Protein AF-A0ABD2YIT5-F1 (afdb_monomer)

InterPro domains:
  IPR025724 GAG-pre-integrase domain [PF13976] (117-154)
  IPR054722 Retrovirus-related Pol polyprotein from transposon TNT 1-94-like, beta-barrel domain [PF22936] (1-70)

Solvent-accessible surface area (backbone atoms only — not comparable to full-atom values): 12094 Å² total; per-residue (Å²): 63,30,29,59,67,87,63,45,43,83,72,40,78,46,87,70,92,67,64,49,72,49,97,85,68,47,76,38,61,48,54,29,32,15,31,32,72,44,75,35,92,79,42,92,63,69,47,80,39,72,78,33,41,28,24,70,81,41,90,64,70,48,82,55,65,69,57,45,42,72,73,56,30,44,79,47,80,58,99,56,33,36,37,28,27,75,52,91,62,77,90,55,83,51,47,38,55,27,39,52,54,94,94,45,75,41,66,70,79,63,63,54,70,61,57,59,56,63,76,71,64,46,72,65,58,53,33,62,77,56,73,77,50,51,71,70,55,48,51,50,37,51,76,65,60,71,51,90,89,65,70,94,65,85,75,84,73,78,82,75,62,73,73,57,59,60,50,60,54,60,56,51,58,61,61,51,66,74,63,67,85,72,76,93,79,90,88,86,85,90,82,89,132

Radius of gyration: 28.48 Å; Cα contacts (8 Å, |Δi|>4): 232; chains: 1; bounding box: 89×32×55 Å

Structure (mmCIF, N/CA/C/O backbone):
data_AF-A0ABD2YIT5-F1
#
_entry.id   AF-A0ABD2YIT5-F1
#
loop_
_atom_site.group_PDB
_atom_site.id
_atom_site.type_symbol
_atom_site.label_atom_id
_atom_site.label_alt_id
_atom_site.label_comp_id
_atom_site.label_asym_id
_atom_site.label_entity_id
_atom_site.label_seq_id
_atom_site.pdbx_PDB_ins_code
_atom_site.Cartn_x
_atom_site.Cartn_y
_atom_site.Cartn_z
_atom_site.occupancy
_atom_site.B_iso_or_equiv
_atom_site.auth_seq_id
_atom_site.auth_comp_id
_atom_site.auth_asym_id
_atom_site.auth_atom_id
_atom_site.pdbx_PDB_model_num
ATOM 1 N N . MET A 1 1 ? -2.156 -0.758 -5.630 1.00 94.31 1 MET A N 1
ATOM 2 C CA . MET A 1 1 ? -1.009 -1.109 -6.504 1.00 94.31 1 MET A CA 1
ATOM 3 C C . MET A 1 1 ? 0.237 -1.337 -5.659 1.00 94.31 1 MET A C 1
ATOM 5 O O . MET A 1 1 ? 0.361 -0.733 -4.595 1.00 94.31 1 MET A O 1
ATOM 9 N N . THR A 1 2 ? 1.123 -2.232 -6.097 1.00 94.81 2 THR A N 1
ATOM 10 C CA . THR A 1 2 ? 2.324 -2.655 -5.354 1.00 94.81 2 THR A CA 1
ATOM 11 C C . THR A 1 2 ? 3.477 -2.935 -6.314 1.00 94.81 2 THR A C 1
ATOM 13 O O . THR A 1 2 ? 3.248 -3.438 -7.414 1.00 94.81 2 THR A O 1
ATOM 16 N N . GLY A 1 3 ? 4.709 -2.639 -5.895 1.00 95.50 3 GLY A N 1
ATOM 17 C CA . GLY A 1 3 ? 5.917 -3.092 -6.600 1.00 95.50 3 GLY A CA 1
ATOM 18 C C . GLY A 1 3 ? 6.395 -4.478 -6.173 1.00 95.50 3 GLY A C 1
ATOM 19 O O . GLY A 1 3 ? 7.237 -5.078 -6.827 1.00 95.50 3 GLY A O 1
ATOM 20 N N . ASP A 1 4 ? 5.839 -5.009 -5.086 1.00 94.25 4 ASP A N 1
ATOM 21 C CA . ASP A 1 4 ? 6.185 -6.329 -4.572 1.00 94.25 4 ASP A CA 1
ATOM 22 C C . ASP A 1 4 ? 5.200 -7.385 -5.088 1.00 94.25 4 ASP A C 1
ATOM 24 O O . ASP A 1 4 ? 4.050 -7.440 -4.637 1.00 94.25 4 ASP A O 1
ATOM 28 N N . LYS A 1 5 ? 5.666 -8.222 -6.025 1.00 93.75 5 LYS A N 1
ATOM 29 C CA . LYS A 1 5 ? 4.900 -9.331 -6.616 1.00 93.75 5 LYS A CA 1
ATOM 30 C C . LYS A 1 5 ? 4.467 -10.370 -5.579 1.00 93.75 5 LYS A C 1
ATOM 32 O O . LYS A 1 5 ? 3.423 -10.985 -5.752 1.00 93.75 5 LYS A O 1
ATOM 37 N N . ARG A 1 6 ? 5.237 -10.562 -4.500 1.00 93.94 6 ARG A N 1
ATOM 38 C CA . ARG A 1 6 ? 4.995 -11.617 -3.494 1.00 93.94 6 ARG A CA 1
ATOM 39 C C . ARG A 1 6 ? 3.762 -11.346 -2.636 1.00 93.94 6 ARG A C 1
ATOM 41 O O . ARG A 1 6 ? 3.235 -12.261 -2.019 1.00 93.94 6 ARG A O 1
ATOM 48 N N . LYS A 1 7 ? 3.299 -10.094 -2.602 1.00 89.88 7 LYS A N 1
ATOM 49 C CA . LYS A 1 7 ? 2.077 -9.682 -1.895 1.00 89.88 7 LYS A CA 1
ATOM 50 C C . LYS A 1 7 ? 0.797 -9.994 -2.669 1.00 89.88 7 LYS A C 1
ATOM 52 O O . LYS A 1 7 ? -0.280 -9.643 -2.193 1.00 89.88 7 LYS A O 1
ATOM 57 N N . LEU A 1 8 ? 0.918 -10.568 -3.867 1.00 95.31 8 LEU A N 1
ATOM 58 C CA . LEU A 1 8 ? -0.199 -10.821 -4.762 1.00 95.31 8 LEU A CA 1
ATOM 59 C C . LEU A 1 8 ? -0.418 -12.317 -4.974 1.00 95.31 8 LEU A C 1
ATOM 61 O O . LEU A 1 8 ? 0.527 -13.080 -5.164 1.00 95.31 8 LEU A O 1
ATOM 65 N N . THR A 1 9 ? -1.685 -12.707 -5.001 1.00 96.31 9 THR A N 1
ATOM 66 C CA . THR A 1 9 ? -2.171 -14.038 -5.375 1.00 96.31 9 THR A CA 1
ATOM 67 C C . THR A 1 9 ? -3.020 -13.935 -6.643 1.00 96.31 9 THR A C 1
ATOM 69 O O . THR A 1 9 ? -3.361 -12.831 -7.073 1.00 96.31 9 THR A O 1
ATOM 72 N N . ASN A 1 10 ? -3.338 -15.068 -7.279 1.00 96.06 10 ASN A N 1
ATOM 73 C CA . ASN A 1 10 ? -4.131 -15.116 -8.520 1.00 96.06 10 ASN A CA 1
ATOM 74 C C . ASN A 1 10 ? -3.604 -14.155 -9.601 1.00 96.06 10 ASN A C 1
ATOM 76 O O . ASN A 1 10 ? -4.339 -13.351 -10.170 1.00 96.06 10 ASN A O 1
ATOM 80 N N . LEU A 1 11 ? -2.290 -14.199 -9.824 1.00 96.31 11 LEU A N 1
ATOM 81 C CA . LEU A 1 11 ? -1.595 -13.303 -10.738 1.00 96.31 11 LEU A CA 1
ATOM 82 C C . LEU A 1 11 ? -1.851 -13.689 -12.196 1.00 96.31 11 LEU A C 1
ATOM 84 O O . LEU A 1 11 ? -1.566 -14.806 -12.617 1.00 96.31 11 LEU A O 1
ATOM 88 N N . THR A 1 12 ? -2.284 -12.711 -12.978 1.00 97.38 12 THR A N 1
ATOM 89 C CA . THR A 1 12 ? -2.432 -12.791 -14.434 1.00 97.38 12 THR A CA 1
ATOM 90 C C . THR A 1 12 ? -1.618 -11.682 -15.085 1.00 97.38 12 THR A C 1
ATOM 92 O O . THR A 1 12 ? -1.543 -10.571 -14.550 1.00 97.38 12 THR A O 1
ATOM 95 N N . GLU A 1 13 ? -1.008 -11.958 -16.235 1.00 97.25 13 GLU A N 1
ATOM 96 C CA . GLU A 1 13 ? -0.285 -10.943 -17.004 1.00 97.25 13 GLU A CA 1
ATOM 97 C C . GLU A 1 13 ? -1.220 -9.801 -17.425 1.00 97.25 13 GLU A C 1
ATOM 99 O O . GLU A 1 13 ? -2.362 -10.020 -17.841 1.00 97.25 13 GLU A O 1
ATOM 104 N N . TYR A 1 14 ? -0.741 -8.564 -17.302 1.00 97.00 14 TYR A N 1
ATOM 105 C CA . TYR A 1 14 ? -1.511 -7.397 -17.700 1.00 97.00 14 TYR A CA 1
ATOM 106 C C . TYR A 1 14 ? -1.352 -7.128 -19.197 1.00 97.00 14 TYR A C 1
ATOM 108 O O . TYR A 1 14 ? -0.282 -6.742 -19.649 1.00 97.00 14 TYR A O 1
ATOM 116 N N . LYS A 1 15 ? -2.443 -7.273 -19.955 1.00 94.62 15 LYS A N 1
ATOM 117 C CA . LYS A 1 15 ? -2.472 -7.039 -21.413 1.00 94.62 15 LYS A CA 1
ATOM 118 C C . LYS A 1 15 ? -3.007 -5.661 -21.818 1.00 94.62 15 LYS A C 1
ATOM 120 O O . LYS A 1 15 ? -3.253 -5.415 -22.994 1.00 94.62 15 LYS A O 1
ATOM 125 N N . GLY A 1 16 ? -3.275 -4.783 -20.853 1.00 93.69 16 GLY A N 1
ATOM 126 C CA . GLY A 1 16 ? -3.817 -3.456 -21.142 1.00 93.69 16 GLY A CA 1
ATOM 127 C C . GLY A 1 16 ? -2.730 -2.427 -21.455 1.00 93.69 16 GLY A C 1
ATOM 128 O O . GLY A 1 16 ? -1.558 -2.620 -21.156 1.00 93.69 16 GLY A O 1
ATOM 129 N N . ALA A 1 17 ? -3.141 -1.288 -22.015 1.00 93.62 17 ALA A N 1
ATOM 130 C CA . ALA A 1 17 ? -2.231 -0.209 -22.413 1.00 93.62 17 ALA A CA 1
ATOM 131 C C . ALA A 1 17 ? -1.942 0.821 -21.298 1.00 93.62 17 ALA A C 1
ATOM 133 O O . ALA A 1 17 ? -1.293 1.837 -21.547 1.00 93.62 17 ALA A O 1
ATOM 134 N N . ARG A 1 18 ? -2.459 0.621 -20.075 1.00 95.62 18 ARG A N 1
ATOM 135 C CA . ARG A 1 18 ? -2.269 1.591 -18.984 1.00 95.62 18 ARG A CA 1
ATOM 136 C C . ARG A 1 18 ? -0.843 1.530 -18.443 1.00 95.62 18 ARG A C 1
ATOM 138 O O . ARG A 1 18 ? -0.270 0.458 -18.271 1.00 95.62 18 ARG A O 1
ATOM 145 N N . VAL A 1 19 ? -0.325 2.699 -18.084 1.00 95.12 19 VAL A N 1
ATOM 146 C CA . VAL A 1 19 ? 0.965 2.878 -17.411 1.00 95.12 19 VAL A CA 1
ATOM 147 C C . VAL A 1 19 ? 0.780 3.776 -16.196 1.00 95.12 19 VAL A C 1
ATOM 149 O O . VAL A 1 19 ? -0.124 4.613 -16.174 1.00 95.12 19 VAL A O 1
ATOM 152 N N . VAL A 1 20 ? 1.624 3.608 -15.184 1.00 96.12 20 VAL A N 1
ATOM 153 C CA . VAL A 1 20 ? 1.656 4.512 -14.031 1.00 96.12 20 VAL A CA 1
ATOM 154 C C . VAL A 1 20 ? 2.645 5.629 -14.332 1.00 96.12 20 VAL A C 1
ATOM 156 O O . VAL A 1 20 ? 3.791 5.352 -14.668 1.00 96.12 20 VAL A O 1
ATOM 159 N N . VAL A 1 21 ? 2.207 6.880 -14.218 1.00 95.75 21 VAL A N 1
ATOM 160 C CA . VAL A 1 21 ? 3.079 8.054 -14.345 1.00 95.75 21 VAL A CA 1
ATOM 161 C C . VAL A 1 21 ? 3.361 8.588 -12.946 1.00 95.75 21 VAL A C 1
ATOM 163 O O . VAL A 1 21 ? 2.431 8.791 -12.165 1.00 95.75 21 VAL A O 1
ATOM 166 N N . THR A 1 22 ? 4.633 8.748 -12.603 1.00 92.12 22 THR A N 1
ATOM 167 C CA . THR A 1 22 ? 5.083 9.247 -11.295 1.00 92.12 22 THR A CA 1
ATOM 168 C C . THR A 1 22 ? 5.277 10.765 -11.304 1.00 92.12 22 THR A C 1
ATOM 170 O O . THR A 1 22 ? 5.157 11.416 -12.338 1.00 92.12 22 THR A O 1
ATOM 173 N N . THR A 1 23 ? 5.569 11.349 -10.139 1.00 88.62 23 THR A N 1
ATOM 174 C CA . THR A 1 23 ? 5.736 12.805 -9.963 1.00 88.62 23 THR A CA 1
ATOM 175 C C . THR A 1 23 ? 6.945 13.383 -10.697 1.00 88.62 23 THR A C 1
ATOM 177 O O . THR A 1 23 ? 6.956 14.563 -11.018 1.00 88.62 23 THR A O 1
ATOM 180 N N . ASP A 1 24 ? 7.957 12.562 -10.971 1.00 93.06 24 ASP A N 1
ATOM 181 C CA . ASP A 1 24 ? 9.115 12.885 -11.814 1.00 93.06 24 ASP A CA 1
ATOM 182 C C . ASP A 1 24 ? 8.860 12.585 -13.306 1.00 93.06 24 ASP A C 1
ATOM 184 O O . ASP A 1 24 ? 9.795 12.513 -14.098 1.00 93.06 24 ASP A O 1
ATOM 188 N N . ASN A 1 25 ? 7.595 12.379 -13.694 1.00 93.44 25 ASN A N 1
ATOM 189 C CA . ASN A 1 25 ? 7.150 12.008 -15.039 1.00 93.44 25 ASN A CA 1
ATOM 190 C C . ASN A 1 25 ? 7.693 10.669 -15.567 1.00 93.44 25 ASN A C 1
ATOM 192 O O . ASN A 1 25 ? 7.494 10.350 -16.744 1.00 93.44 25 ASN A O 1
ATOM 196 N N . SER A 1 26 ? 8.324 9.842 -14.725 1.00 94.25 26 SER A N 1
ATOM 197 C CA . SER A 1 26 ? 8.706 8.492 -15.137 1.00 94.25 26 SER A CA 1
ATOM 198 C C . SER A 1 26 ? 7.458 7.648 -15.430 1.00 94.25 26 SER A C 1
ATOM 200 O O . SER A 1 26 ? 6.411 7.791 -14.791 1.00 94.25 26 SER A O 1
ATOM 202 N N . ARG A 1 27 ? 7.552 6.764 -16.429 1.00 96.00 27 ARG A N 1
ATOM 203 C CA . ARG A 1 27 ? 6.454 5.876 -16.835 1.00 96.00 27 ARG A CA 1
ATOM 204 C C . ARG A 1 27 ? 6.789 4.458 -16.402 1.00 96.00 27 ARG A C 1
ATOM 206 O O . ARG A 1 27 ? 7.681 3.826 -16.960 1.00 96.00 27 ARG A O 1
ATOM 213 N N . LEU A 1 28 ? 6.067 3.957 -15.410 1.00 96.56 28 LEU A N 1
ATOM 214 C CA . LEU A 1 28 ? 6.242 2.616 -14.877 1.00 96.56 28 LEU A CA 1
ATOM 215 C C . LEU A 1 28 ? 5.234 1.652 -15.525 1.00 96.56 28 LEU A C 1
ATOM 217 O O . LEU A 1 28 ? 4.021 1.897 -15.457 1.00 96.56 28 LEU A O 1
ATOM 221 N N . PRO A 1 29 ? 5.699 0.548 -16.138 1.00 96.94 29 PRO A N 1
ATOM 222 C CA . PRO A 1 29 ? 4.811 -0.422 -16.757 1.00 96.94 29 PRO A CA 1
ATOM 223 C C . PRO A 1 29 ? 4.055 -1.225 -15.696 1.00 96.94 29 PRO A C 1
ATOM 225 O O . PRO A 1 29 ? 4.618 -1.664 -14.687 1.00 96.94 29 PRO A O 1
ATOM 228 N N . ILE A 1 30 ? 2.773 -1.465 -15.957 1.00 97.94 30 ILE A N 1
ATOM 229 C CA . ILE A 1 30 ? 1.993 -2.461 -15.228 1.00 97.94 30 ILE A CA 1
ATOM 230 C C . ILE A 1 30 ? 2.286 -3.807 -15.884 1.00 97.94 30 ILE A C 1
ATOM 232 O O . ILE A 1 30 ? 2.096 -3.959 -17.084 1.00 97.94 30 ILE A O 1
ATOM 236 N N . THR A 1 31 ? 2.754 -4.782 -15.110 1.00 97.44 31 THR A N 1
ATOM 237 C CA . THR A 1 31 ? 3.141 -6.093 -15.669 1.00 97.44 31 THR A CA 1
ATOM 238 C C . THR A 1 31 ? 2.113 -7.176 -15.375 1.00 97.44 31 THR A C 1
ATOM 240 O O . THR A 1 31 ? 1.931 -8.086 -16.173 1.00 97.44 31 THR A O 1
ATOM 243 N N . HIS A 1 32 ? 1.449 -7.112 -14.220 1.00 97.88 32 HIS A N 1
ATOM 244 C CA . HIS A 1 32 ? 0.476 -8.118 -13.795 1.00 97.88 32 HIS A CA 1
ATOM 245 C C . HIS A 1 32 ? -0.686 -7.466 -13.041 1.00 97.88 32 HIS A C 1
ATOM 247 O O . HIS A 1 32 ? -0.554 -6.373 -12.483 1.00 97.88 32 HIS A O 1
ATOM 253 N N . ILE A 1 33 ? -1.805 -8.180 -12.991 1.00 97.19 33 ILE A N 1
ATOM 254 C CA . ILE A 1 33 ? -2.933 -7.935 -12.093 1.00 97.19 33 ILE A CA 1
ATOM 255 C C . ILE A 1 33 ? -3.059 -9.148 -11.174 1.00 97.19 33 ILE A C 1
ATOM 257 O O . ILE A 1 33 ? -2.918 -10.276 -11.637 1.00 97.19 33 ILE A O 1
ATOM 261 N N . GLY A 1 34 ? -3.327 -8.926 -9.891 1.00 96.25 34 GLY A N 1
ATOM 262 C CA . GLY A 1 34 ? -3.668 -9.997 -8.957 1.00 96.25 34 GLY A CA 1
ATOM 263 C C . GLY A 1 34 ? -4.515 -9.497 -7.795 1.00 96.25 34 GLY A C 1
ATOM 264 O O . GLY A 1 34 ? -4.935 -8.339 -7.766 1.00 96.25 34 GLY A O 1
ATOM 265 N N . ASN A 1 35 ? -4.736 -10.364 -6.818 1.00 95.19 35 ASN A N 1
ATOM 266 C CA . ASN A 1 35 ? -5.438 -10.040 -5.583 1.00 95.19 35 ASN A CA 1
ATOM 267 C C . ASN A 1 35 ? -4.428 -9.835 -4.454 1.00 95.19 35 ASN A C 1
ATOM 269 O O . ASN A 1 35 ? -3.383 -10.478 -4.436 1.00 95.19 35 ASN A O 1
ATOM 273 N N . ALA A 1 36 ? -4.726 -8.945 -3.515 1.00 91.88 36 ALA A N 1
ATOM 274 C CA . ALA A 1 36 ? -3.914 -8.716 -2.329 1.00 91.88 36 ALA A CA 1
ATOM 275 C C . ALA A 1 36 ? -4.773 -8.865 -1.079 1.00 91.88 36 ALA A C 1
ATOM 277 O O . ALA A 1 36 ? -5.900 -8.376 -1.037 1.00 91.88 36 ALA A O 1
ATOM 278 N N . THR A 1 37 ? -4.199 -9.450 -0.037 1.00 88.62 37 THR A N 1
ATOM 279 C CA . THR A 1 37 ? -4.823 -9.508 1.282 1.00 88.62 37 THR A CA 1
ATOM 280 C C . THR A 1 37 ? -4.021 -8.635 2.229 1.00 88.62 37 THR A C 1
ATOM 282 O O . THR A 1 37 ? -2.822 -8.844 2.424 1.00 88.62 37 THR A O 1
ATOM 285 N N . ILE A 1 38 ? -4.668 -7.625 2.802 1.00 85.06 38 ILE A N 1
ATOM 286 C CA . ILE A 1 38 ? -4.076 -6.783 3.837 1.00 85.06 38 ILE A CA 1
ATOM 287 C C . ILE A 1 38 ? -4.535 -7.321 5.184 1.00 85.06 38 ILE A C 1
ATOM 289 O O . ILE A 1 38 ? -5.732 -7.442 5.425 1.00 85.06 38 ILE A O 1
ATOM 293 N N . LEU A 1 39 ? -3.575 -7.611 6.062 1.00 81.88 39 LEU A N 1
ATOM 294 C CA . LEU A 1 39 ? -3.825 -7.889 7.471 1.00 81.88 39 LEU A CA 1
ATOM 295 C C . LEU A 1 39 ? -3.492 -6.619 8.273 1.00 81.88 39 LEU A C 1
ATOM 297 O O . LEU A 1 39 ? -2.309 -6.293 8.434 1.00 81.88 39 LEU A O 1
ATOM 301 N N . PRO A 1 40 ? -4.493 -5.843 8.712 1.00 72.88 40 PRO A N 1
ATOM 302 C CA . PRO A 1 40 ? -4.253 -4.659 9.521 1.00 72.88 40 PRO A CA 1
ATOM 303 C C . PRO A 1 40 ? -3.687 -5.052 10.890 1.00 72.88 40 PRO A C 1
ATOM 305 O O . PRO A 1 40 ? -3.947 -6.133 11.399 1.00 72.88 40 PRO A O 1
ATOM 308 N N . ARG A 1 41 ? -2.909 -4.167 11.521 1.00 67.88 41 ARG A N 1
ATOM 309 C CA . ARG A 1 41 ? -2.372 -4.435 12.872 1.00 67.88 41 ARG A CA 1
ATOM 310 C C . ARG A 1 41 ? -3.413 -4.294 13.978 1.00 67.88 41 ARG A C 1
ATOM 312 O O . ARG A 1 41 ? -3.242 -4.860 15.048 1.00 67.88 41 ARG A O 1
ATOM 319 N N . CYS A 1 42 ? -4.450 -3.499 13.735 1.00 62.38 42 CYS A N 1
ATOM 320 C CA . CYS A 1 42 ? -5.434 -3.120 14.745 1.00 62.38 42 CYS A CA 1
ATOM 321 C C . CYS A 1 42 ? -6.564 -4.149 14.899 1.00 62.38 42 CYS A C 1
ATOM 323 O O . CYS A 1 42 ? -7.395 -3.998 15.789 1.00 62.38 42 CYS A O 1
ATOM 325 N N . ASN A 1 43 ? -6.627 -5.167 14.035 1.00 65.06 43 ASN A N 1
ATOM 326 C CA . ASN A 1 43 ? -7.652 -6.201 14.073 1.00 65.06 43 ASN A CA 1
ATOM 327 C C . ASN A 1 43 ? -7.170 -7.502 13.404 1.00 65.06 43 ASN A C 1
ATOM 329 O O . ASN A 1 43 ? -6.131 -7.542 12.756 1.00 65.06 43 ASN A O 1
ATOM 333 N N . SER A 1 44 ? -7.948 -8.572 13.546 1.00 66.31 44 SER A N 1
ATOM 334 C CA . SER A 1 44 ? -7.732 -9.842 12.842 1.00 66.31 44 SER A CA 1
ATOM 335 C C . SER A 1 44 ? -8.495 -9.940 11.513 1.00 66.31 44 SER A C 1
ATOM 337 O O . SER A 1 44 ? -8.388 -10.950 10.818 1.00 66.31 44 SER A O 1
ATOM 339 N N . HIS A 1 45 ? -9.271 -8.914 11.142 1.00 72.81 45 HIS A N 1
ATOM 340 C CA . HIS A 1 45 ? -10.066 -8.935 9.916 1.00 72.81 45 HIS A CA 1
ATOM 341 C C . HIS A 1 45 ? -9.210 -8.594 8.702 1.00 72.81 45 HIS A C 1
ATOM 343 O O . HIS A 1 45 ? -8.682 -7.491 8.569 1.00 72.81 45 HIS A O 1
ATOM 349 N N . GLN A 1 46 ? -9.120 -9.552 7.787 1.00 77.94 46 GLN A N 1
ATOM 350 C CA . GLN A 1 46 ? -8.440 -9.378 6.514 1.00 77.94 46 GLN A CA 1
ATOM 351 C C . GLN A 1 46 ? -9.253 -8.472 5.588 1.00 77.94 46 GLN A C 1
ATOM 353 O O . GLN A 1 46 ? -10.468 -8.617 5.462 1.00 77.94 46 GLN A O 1
ATOM 358 N N . VAL A 1 47 ? -8.563 -7.547 4.924 1.00 83.25 47 VAL A N 1
ATOM 359 C CA . VAL A 1 47 ? -9.130 -6.721 3.857 1.00 83.25 47 VAL A CA 1
ATOM 360 C C . VAL A 1 47 ? -8.629 -7.263 2.531 1.00 83.25 47 VAL A C 1
ATOM 362 O O . VAL A 1 47 ? -7.437 -7.184 2.223 1.00 83.25 47 VAL A O 1
ATOM 365 N N . GLU A 1 48 ? -9.546 -7.818 1.749 1.00 86.12 48 GLU A N 1
ATOM 366 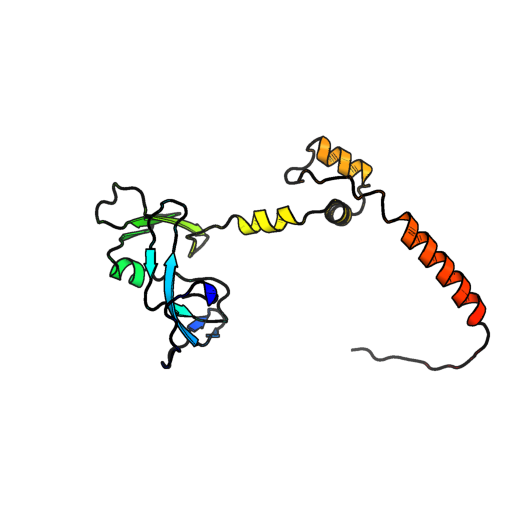C CA . GLU A 1 48 ? -9.250 -8.293 0.406 1.00 86.12 48 GLU A CA 1
ATOM 367 C C . GLU A 1 48 ? -9.338 -7.151 -0.602 1.00 86.12 48 GLU A C 1
ATOM 369 O O . GLU A 1 48 ? -10.280 -6.359 -0.621 1.00 86.12 48 GLU A O 1
ATOM 374 N N . LEU A 1 49 ? -8.333 -7.077 -1.466 1.00 89.56 49 LEU A N 1
ATOM 375 C CA . LEU A 1 49 ? -8.278 -6.164 -2.591 1.00 89.56 49 LEU A CA 1
ATOM 376 C C . LEU A 1 49 ? -8.163 -6.984 -3.862 1.00 89.56 49 LEU A C 1
ATOM 378 O O . LEU A 1 49 ? -7.216 -7.748 -4.042 1.00 89.56 49 LEU A O 1
ATOM 382 N N . GLN A 1 50 ? -9.100 -6.780 -4.772 1.00 92.06 50 GLN A N 1
ATOM 383 C CA . GLN A 1 50 ? -9.066 -7.413 -6.084 1.00 92.06 50 GLN A CA 1
ATOM 384 C C . GLN A 1 50 ? -8.493 -6.456 -7.125 1.00 92.06 50 GLN A C 1
ATOM 386 O O . GLN A 1 50 ? -8.511 -5.236 -6.945 1.00 92.06 50 GLN A O 1
ATOM 391 N N . HIS A 1 51 ? -8.014 -7.003 -8.240 1.00 93.38 51 HIS A N 1
ATOM 392 C CA . HIS A 1 51 ? -7.531 -6.220 -9.381 1.00 93.38 51 HIS A CA 1
ATOM 393 C C . HIS A 1 51 ? -6.396 -5.238 -9.027 1.00 93.38 51 HIS A C 1
ATOM 395 O O . HIS A 1 51 ? -6.354 -4.091 -9.476 1.00 93.38 51 HIS A O 1
ATOM 401 N N . VAL A 1 52 ? -5.462 -5.672 -8.184 1.00 95.56 52 VAL A N 1
ATOM 402 C CA . VAL A 1 52 ? -4.301 -4.888 -7.768 1.00 95.56 52 VAL A CA 1
ATOM 403 C C . VAL A 1 52 ? -3.214 -4.961 -8.837 1.00 95.56 52 VAL A C 1
ATOM 405 O O . VAL A 1 52 ? -2.711 -6.033 -9.167 1.00 95.56 52 VAL A O 1
ATOM 408 N N . TYR A 1 53 ? -2.806 -3.797 -9.344 1.00 97.12 53 TYR A N 1
ATOM 409 C CA . TYR A 1 53 ? -1.697 -3.693 -10.293 1.00 97.12 53 TYR A CA 1
ATOM 410 C C . TYR A 1 53 ? -0.343 -3.975 -9.639 1.00 97.12 53 TYR A C 1
ATOM 412 O O . TYR A 1 53 ? 0.001 -3.365 -8.616 1.00 97.12 53 TYR A O 1
ATOM 420 N N . HIS A 1 54 ? 0.434 -4.841 -10.288 1.00 97.62 54 HIS A N 1
ATOM 421 C CA . HIS A 1 54 ? 1.853 -5.046 -10.038 1.00 97.62 54 HIS A CA 1
ATOM 422 C C . HIS A 1 54 ? 2.693 -4.147 -10.949 1.00 97.62 54 HIS A C 1
ATOM 424 O O . HIS A 1 54 ? 2.657 -4.273 -12.179 1.00 97.62 54 HIS A O 1
ATOM 430 N N . VAL A 1 55 ? 3.475 -3.269 -10.331 1.00 97.62 55 VAL A N 1
ATOM 431 C CA . VAL A 1 55 ? 4.272 -2.243 -11.009 1.00 97.62 55 VAL A CA 1
ATOM 432 C C . VAL A 1 55 ? 5.703 -2.312 -10.464 1.00 97.62 55 VAL A C 1
ATOM 434 O O . VAL A 1 55 ? 5.982 -1.675 -9.450 1.00 97.62 55 VAL A O 1
ATOM 437 N N . PRO A 1 56 ? 6.619 -3.079 -11.091 1.00 95.56 56 PRO A N 1
ATOM 438 C CA . PRO A 1 56 ? 7.933 -3.405 -10.519 1.00 95.56 56 PRO A CA 1
ATOM 439 C C . PRO A 1 56 ? 8.769 -2.195 -10.076 1.00 95.56 56 PRO A C 1
ATOM 441 O O . PRO A 1 56 ? 9.529 -2.284 -9.119 1.00 95.56 56 PRO A O 1
ATOM 444 N N . GLY A 1 57 ? 8.615 -1.048 -10.747 1.00 93.62 57 GLY A N 1
ATOM 445 C CA . GLY A 1 57 ? 9.334 0.185 -10.409 1.00 93.62 57 GLY A CA 1
ATOM 446 C C . GLY A 1 57 ? 8.798 0.941 -9.185 1.00 93.62 57 GLY A C 1
ATOM 447 O O . GLY A 1 57 ? 9.402 1.928 -8.767 1.00 93.62 57 GLY A O 1
ATOM 448 N N . MET A 1 58 ? 7.669 0.528 -8.595 1.00 92.88 58 MET A N 1
ATOM 449 C CA . MET A 1 58 ? 7.088 1.216 -7.440 1.00 92.88 58 MET A CA 1
ATOM 450 C C . MET A 1 58 ? 7.828 0.890 -6.143 1.00 92.88 58 MET A C 1
ATOM 452 O O . MET A 1 58 ? 7.836 -0.243 -5.670 1.00 92.88 58 MET A O 1
ATOM 456 N N . LYS A 1 59 ? 8.359 1.930 -5.493 1.00 88.69 59 LYS A N 1
ATOM 457 C CA . LYS A 1 59 ? 9.063 1.815 -4.202 1.00 88.69 59 LYS A CA 1
ATOM 458 C C . LYS A 1 59 ? 8.127 1.727 -2.991 1.00 88.69 59 LYS A C 1
ATOM 460 O O . LYS A 1 59 ? 8.530 1.262 -1.926 1.00 88.69 59 LYS A O 1
ATOM 465 N N . LYS A 1 60 ? 6.895 2.225 -3.123 1.00 89.25 60 LYS A N 1
ATOM 466 C CA . LYS A 1 60 ? 5.872 2.256 -2.067 1.00 89.25 60 LYS A CA 1
ATOM 467 C C . LYS A 1 60 ? 4.545 1.758 -2.625 1.00 89.25 60 LYS A C 1
ATOM 469 O O . LYS A 1 60 ? 4.263 1.925 -3.808 1.00 89.25 60 LYS A O 1
ATOM 474 N N . ASN A 1 61 ? 3.732 1.158 -1.762 1.00 92.06 61 ASN A N 1
ATOM 475 C CA . ASN A 1 61 ? 2.413 0.664 -2.139 1.00 92.06 61 ASN A CA 1
ATOM 476 C C . ASN A 1 61 ? 1.385 1.786 -2.008 1.00 92.06 61 ASN A C 1
ATOM 478 O O . ASN A 1 61 ? 1.411 2.527 -1.029 1.00 92.06 61 ASN A O 1
ATOM 482 N N . LEU A 1 62 ? 0.461 1.864 -2.964 1.00 92.62 62 LEU A N 1
ATOM 483 C CA . LEU A 1 62 ? -0.673 2.784 -2.908 1.00 92.62 62 LEU A CA 1
ATOM 484 C C . LEU A 1 62 ? -1.965 1.990 -2.759 1.00 92.62 62 LEU A C 1
ATOM 486 O O . LEU A 1 62 ? -2.247 1.082 -3.552 1.00 92.62 62 LEU A O 1
ATOM 490 N N . LEU A 1 63 ? -2.735 2.347 -1.737 1.00 91.62 63 LEU A N 1
ATOM 491 C CA . LEU A 1 63 ? -4.046 1.784 -1.454 1.00 91.62 63 LEU A CA 1
ATOM 492 C C . LEU A 1 63 ? -5.117 2.661 -2.099 1.00 91.62 63 LEU A C 1
ATOM 494 O O . LEU A 1 63 ? -5.159 3.865 -1.860 1.00 91.62 63 LEU A O 1
ATOM 498 N N . SER A 1 64 ? -5.966 2.064 -2.931 1.00 91.44 64 SER A N 1
ATOM 499 C CA . SER A 1 64 ? -7.016 2.810 -3.616 1.00 91.44 64 SER A CA 1
ATOM 500 C C . SER A 1 64 ? -8.239 2.975 -2.715 1.00 91.44 64 SER A C 1
ATOM 502 O O . SER A 1 64 ? -8.871 1.985 -2.344 1.00 91.44 64 SER A O 1
ATOM 504 N N . VAL A 1 65 ? -8.615 4.222 -2.426 1.00 92.25 65 VAL A N 1
ATOM 505 C CA . VAL A 1 65 ? -9.853 4.540 -1.695 1.00 92.25 65 VAL A CA 1
ATOM 506 C C . VAL A 1 65 ? -11.075 4.021 -2.445 1.00 92.25 65 VAL A C 1
ATOM 508 O O . VAL A 1 65 ? -11.955 3.432 -1.829 1.00 92.25 65 VAL A O 1
ATOM 511 N N . SER A 1 66 ? -11.104 4.156 -3.774 1.00 91.06 66 SER A N 1
ATOM 512 C CA . SER A 1 66 ? -12.230 3.677 -4.581 1.00 91.06 66 SER A CA 1
ATOM 513 C C . SER A 1 66 ? -12.395 2.160 -4.539 1.00 91.06 66 SER A C 1
ATOM 515 O O . SER A 1 66 ? -13.511 1.665 -4.636 1.00 91.06 66 SER A O 1
ATOM 517 N N . GLN A 1 67 ? -11.301 1.411 -4.362 1.00 89.50 67 GLN A N 1
ATOM 518 C CA . GLN A 1 67 ? -11.393 -0.035 -4.166 1.00 89.50 67 GLN A CA 1
ATOM 519 C C . GLN A 1 67 ? -11.975 -0.343 -2.788 1.00 89.50 67 GLN A C 1
ATOM 521 O O . GLN A 1 67 ? -12.907 -1.130 -2.695 1.00 89.50 67 GLN A O 1
ATOM 526 N N . LEU A 1 68 ? -11.488 0.316 -1.732 1.00 89.31 68 LEU A N 1
ATOM 527 C CA . LEU A 1 68 ? -12.022 0.126 -0.380 1.00 89.31 68 LEU A CA 1
ATOM 528 C C . LEU A 1 68 ? -13.531 0.395 -0.319 1.00 89.31 68 LEU A C 1
ATOM 530 O O . LEU A 1 68 ? -14.268 -0.425 0.230 1.00 89.31 68 LEU A O 1
ATOM 534 N N . THR A 1 69 ? -13.988 1.503 -0.906 1.00 89.75 69 THR A N 1
ATOM 535 C CA . THR A 1 69 ? -15.407 1.878 -0.895 1.00 89.75 69 THR A CA 1
ATOM 536 C C . THR A 1 69 ? -16.265 0.984 -1.783 1.00 89.75 69 THR A C 1
ATOM 538 O O . THR A 1 69 ? -17.395 0.680 -1.409 1.00 89.75 69 THR A O 1
ATOM 541 N N . ALA A 1 70 ? -15.732 0.485 -2.904 1.00 87.19 70 ALA A N 1
ATOM 542 C CA . ALA A 1 70 ? -16.421 -0.506 -3.734 1.00 87.19 70 ALA A CA 1
ATOM 543 C C . ALA A 1 70 ? -16.679 -1.828 -2.987 1.00 87.19 70 ALA A C 1
ATOM 545 O O . ALA A 1 70 ? -17.692 -2.476 -3.229 1.00 87.19 70 ALA A O 1
ATOM 546 N N . PHE A 1 71 ? -15.813 -2.195 -2.036 1.00 81.94 71 PHE A N 1
ATOM 547 C CA . PHE A 1 71 ? -16.005 -3.347 -1.143 1.00 81.94 71 PHE A CA 1
ATOM 548 C C . PHE A 1 71 ? -16.831 -3.021 0.116 1.00 81.94 71 PHE A C 1
ATOM 550 O O . PHE A 1 71 ? -16.798 -3.768 1.090 1.00 81.94 71 PHE A O 1
ATOM 557 N N . GLY A 1 72 ? -17.567 -1.904 0.120 1.00 85.38 72 GLY A N 1
ATOM 558 C CA . GLY A 1 72 ? -18.480 -1.534 1.205 1.00 85.38 72 GLY A CA 1
ATOM 559 C C . GLY A 1 72 ? -17.815 -0.884 2.419 1.00 85.38 72 GLY A C 1
ATOM 560 O O . GLY A 1 72 ? -18.496 -0.621 3.409 1.00 85.38 72 GLY A O 1
ATOM 561 N N . ASN A 1 73 ? -16.512 -0.585 2.358 1.00 87.56 73 ASN A N 1
ATOM 562 C CA . ASN A 1 73 ? -15.819 0.072 3.461 1.00 87.56 73 ASN A CA 1
ATOM 563 C C . ASN A 1 73 ? -16.021 1.593 3.438 1.00 87.56 73 ASN A C 1
ATOM 565 O O . ASN A 1 73 ? -16.033 2.232 2.388 1.00 87.56 73 ASN A O 1
ATOM 569 N N . PHE A 1 74 ? -16.091 2.195 4.619 1.00 90.56 74 PHE A N 1
ATOM 570 C CA . PHE A 1 74 ? -16.146 3.637 4.820 1.00 90.56 74 PHE A CA 1
ATOM 571 C C . PHE A 1 74 ? -14.764 4.150 5.195 1.00 90.56 74 PHE A C 1
ATOM 573 O O . PHE A 1 74 ? -14.154 3.642 6.132 1.00 90.56 74 PHE A O 1
ATOM 580 N N . VAL A 1 75 ? -14.280 5.163 4.479 1.00 91.81 75 VAL A N 1
ATOM 581 C CA . VAL A 1 75 ? -13.004 5.824 4.769 1.00 91.81 75 VAL A CA 1
ATOM 582 C C . VAL A 1 75 ? -13.299 7.200 5.352 1.00 91.81 75 VAL A C 1
ATOM 584 O O . VAL A 1 75 ? -13.935 8.024 4.700 1.00 91.81 75 VAL A O 1
ATOM 587 N N . LEU A 1 76 ? -12.856 7.432 6.583 1.00 92.62 76 LEU A N 1
ATOM 588 C CA . LEU A 1 76 ? -12.994 8.695 7.295 1.00 92.62 76 LEU A CA 1
ATOM 589 C C . LEU A 1 76 ? -11.629 9.374 7.373 1.00 92.62 76 LEU A C 1
ATOM 591 O O . LEU A 1 76 ? -10.702 8.821 7.965 1.00 92.62 76 LEU A O 1
ATOM 595 N N . PHE A 1 77 ? -11.525 10.565 6.790 1.00 93.81 77 PHE A N 1
ATOM 596 C CA . PHE A 1 77 ? -10.341 11.415 6.875 1.00 93.81 77 PHE A CA 1
ATOM 597 C C . PHE A 1 77 ? -10.544 12.462 7.969 1.00 93.81 77 PHE A C 1
ATOM 599 O O . PHE A 1 77 ? -11.526 13.204 7.944 1.00 93.81 77 PHE A O 1
ATOM 606 N N . GLY A 1 78 ? -9.629 12.488 8.932 1.00 91.31 78 GLY A N 1
ATOM 607 C CA . GLY A 1 78 ? -9.521 13.515 9.959 1.00 91.31 78 GLY A CA 1
ATOM 608 C C . GLY A 1 78 ? -8.339 14.459 9.698 1.00 91.31 78 GLY A C 1
ATOM 609 O O . GLY A 1 78 ? -7.611 14.277 8.716 1.00 91.31 78 GLY A O 1
ATOM 610 N N . PRO A 1 79 ? -8.131 15.456 10.579 1.00 89.94 79 PRO A N 1
ATOM 611 C CA . PRO A 1 79 ? -7.058 16.445 10.441 1.00 89.94 79 PRO A CA 1
ATOM 612 C C . PRO A 1 79 ? -5.639 15.862 10.447 1.00 89.94 79 PRO A C 1
ATOM 614 O O . PRO A 1 79 ? -4.739 16.454 9.866 1.00 89.94 79 PRO A O 1
ATOM 617 N N . ASP A 1 80 ? -5.427 14.736 11.129 1.00 90.81 80 ASP A N 1
ATOM 618 C CA . ASP A 1 80 ? -4.114 14.106 11.315 1.00 90.81 80 ASP A CA 1
ATOM 619 C C . ASP A 1 80 ? -4.154 12.574 11.173 1.00 90.81 80 ASP A C 1
ATOM 621 O O . ASP A 1 80 ? -3.140 11.882 11.320 1.00 90.81 80 ASP A O 1
ATOM 625 N N . GLU A 1 81 ? -5.316 12.015 10.841 1.00 90.94 81 GLU A N 1
ATOM 626 C CA . GLU A 1 81 ? -5.533 10.577 10.780 1.00 90.94 81 GLU A CA 1
ATOM 627 C C . GLU A 1 81 ? -6.510 10.170 9.682 1.00 90.94 81 GLU A C 1
ATOM 629 O O . GLU A 1 81 ? -7.283 10.962 9.148 1.00 90.94 81 GLU A O 1
ATOM 634 N N . VAL A 1 82 ? -6.499 8.882 9.370 1.00 91.94 82 VAL A N 1
ATOM 635 C CA . VAL A 1 82 ? -7.503 8.252 8.520 1.00 91.94 82 VAL A CA 1
ATOM 636 C C . VAL A 1 82 ? -7.890 6.911 9.116 1.00 91.94 82 VAL A C 1
ATOM 638 O O . VAL A 1 82 ? -7.050 6.171 9.637 1.00 91.94 82 VAL A O 1
ATOM 641 N N . ARG A 1 83 ? -9.179 6.597 9.039 1.00 90.38 83 ARG A N 1
ATOM 642 C CA . ARG A 1 83 ? -9.765 5.375 9.582 1.00 90.38 83 ARG A CA 1
ATOM 643 C C . ARG A 1 83 ? -10.640 4.709 8.532 1.00 90.38 83 ARG A C 1
ATOM 645 O O . ARG A 1 83 ? -11.375 5.383 7.817 1.00 90.38 83 ARG A O 1
ATOM 652 N N . VAL A 1 84 ? -10.566 3.387 8.446 1.00 89.19 84 VAL A N 1
ATOM 653 C CA . VAL A 1 84 ? -11.407 2.573 7.561 1.00 89.19 84 VAL A CA 1
ATOM 654 C C . VAL A 1 84 ? -12.343 1.730 8.416 1.00 89.19 84 VAL A C 1
ATOM 656 O O . VAL A 1 84 ? -11.899 1.145 9.401 1.00 89.19 84 VAL A O 1
ATOM 659 N N . TYR A 1 85 ? -13.615 1.639 8.040 1.00 88.06 85 TYR A N 1
ATOM 660 C CA . TYR A 1 85 ? -14.656 0.885 8.741 1.00 88.06 85 TYR A CA 1
ATOM 661 C C . TYR A 1 85 ? -15.386 -0.042 7.769 1.00 88.06 85 TYR A C 1
ATOM 663 O O . TYR A 1 85 ? -15.690 0.366 6.656 1.00 88.06 85 TYR A O 1
ATOM 671 N N . GLN A 1 86 ? -15.722 -1.263 8.187 1.00 81.31 86 GLN A N 1
ATOM 672 C CA . GLN A 1 86 ? -16.436 -2.225 7.332 1.00 81.31 86 GLN A CA 1
ATOM 673 C C . GLN A 1 86 ? -17.944 -1.930 7.209 1.00 81.31 86 GLN A C 1
ATOM 675 O O . GLN A 1 86 ? -18.584 -2.353 6.258 1.00 81.31 86 GLN A O 1
ATOM 680 N N . ASN A 1 87 ? -18.522 -1.198 8.168 1.00 73.00 87 ASN A N 1
ATOM 681 C CA . ASN A 1 87 ? -19.958 -0.922 8.251 1.00 73.00 87 ASN A CA 1
ATOM 682 C C . ASN A 1 87 ? -20.226 0.575 8.462 1.00 73.00 87 ASN A C 1
ATOM 684 O O . ASN A 1 87 ? -19.395 1.285 9.024 1.00 73.00 87 ASN A O 1
ATOM 688 N N . LYS A 1 88 ? -21.441 1.037 8.124 1.00 66.12 88 LYS A N 1
ATOM 689 C CA . LYS A 1 88 ? -21.901 2.425 8.373 1.00 66.12 88 LYS A CA 1
ATOM 690 C C . LYS A 1 88 ? -21.866 2.853 9.844 1.00 66.12 88 LYS A C 1
ATOM 692 O O . LYS A 1 88 ? -21.938 4.045 10.131 1.00 66.12 88 LYS A O 1
ATOM 697 N N . LYS A 1 89 ? -21.799 1.911 10.790 1.00 63.59 89 LYS A N 1
ATOM 698 C CA . LYS A 1 89 ? -21.676 2.225 12.217 1.00 63.59 89 LYS A CA 1
ATOM 699 C C . LYS A 1 89 ? -20.243 2.681 12.514 1.00 63.59 89 LYS A C 1
ATOM 701 O O . LYS A 1 89 ? -19.411 1.888 12.941 1.00 63.59 89 LYS A O 1
ATOM 706 N N . ILE A 1 90 ? -19.992 3.979 12.337 1.00 63.22 90 ILE A N 1
ATOM 707 C CA . ILE A 1 90 ? -18.727 4.660 12.688 1.00 63.22 90 ILE A CA 1
ATOM 708 C C . ILE A 1 90 ? -18.431 4.570 14.205 1.00 63.22 90 ILE A C 1
ATOM 710 O O . ILE A 1 90 ? -17.307 4.792 14.637 1.00 63.22 90 ILE A O 1
ATOM 714 N N . ALA A 1 91 ? -19.413 4.161 15.016 1.00 63.69 91 ALA A N 1
ATOM 715 C CA . ALA A 1 91 ? -19.264 3.895 16.449 1.00 63.69 91 ALA A CA 1
ATOM 716 C C . ALA A 1 91 ? -18.465 2.614 16.796 1.00 63.69 91 ALA A C 1
ATOM 718 O O . ALA A 1 91 ? -18.300 2.310 17.974 1.00 63.69 91 ALA A O 1
ATOM 719 N N . GLY A 1 92 ? -18.018 1.833 15.805 1.00 71.62 92 GLY A N 1
ATOM 720 C CA . GLY A 1 92 ? -17.194 0.636 16.017 1.00 71.62 92 GLY A CA 1
ATOM 721 C C . GLY A 1 92 ? -15.684 0.906 15.996 1.00 71.62 92 GLY A C 1
ATOM 722 O O . GLY A 1 92 ? -15.232 2.010 15.706 1.00 71.62 92 GLY A O 1
ATOM 723 N N . THR A 1 93 ? -14.885 -0.128 16.260 1.00 80.50 93 THR A N 1
ATOM 724 C CA . THR A 1 93 ? -13.422 -0.086 16.098 1.00 80.50 93 THR A CA 1
ATOM 725 C C . THR A 1 93 ? -13.058 -0.043 14.606 1.00 80.50 93 THR A C 1
ATOM 727 O O . THR A 1 93 ? -13.594 -0.848 13.837 1.00 80.50 93 THR A O 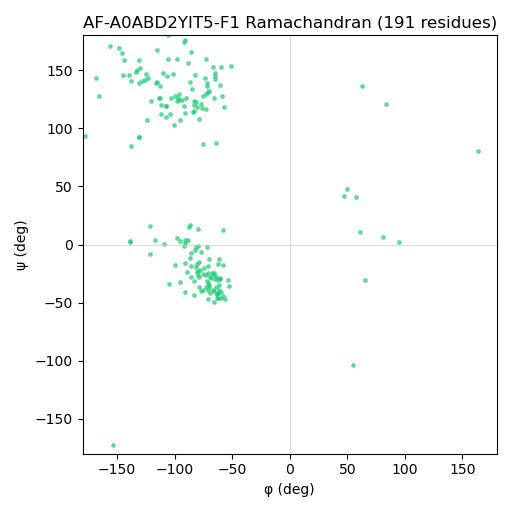1
ATOM 730 N N . PRO A 1 94 ? -12.164 0.862 14.159 1.00 85.75 94 PRO A N 1
ATOM 731 C CA . PRO A 1 94 ? -11.738 0.903 12.766 1.00 85.75 94 PRO A CA 1
ATOM 732 C C . PRO A 1 94 ? -10.983 -0.372 12.385 1.00 85.75 94 PRO A C 1
ATOM 734 O O . PRO A 1 94 ? -10.193 -0.904 13.164 1.00 85.75 94 PRO A O 1
ATOM 737 N N . ILE A 1 95 ? -11.200 -0.843 11.158 1.00 85.75 95 ILE A N 1
ATOM 738 C CA . ILE A 1 95 ? -10.498 -2.009 10.625 1.00 85.75 95 ILE A CA 1
ATOM 739 C C . ILE A 1 95 ? -9.084 -1.674 10.150 1.00 85.75 95 ILE A C 1
ATOM 741 O O . ILE A 1 95 ? -8.203 -2.522 10.176 1.00 85.75 95 ILE A O 1
ATOM 745 N N . MET A 1 96 ? -8.846 -0.431 9.738 1.00 87.31 96 MET A N 1
ATOM 746 C CA . MET A 1 96 ? -7.517 0.087 9.423 1.00 87.31 96 MET A CA 1
ATOM 747 C C . MET A 1 96 ? -7.409 1.511 9.949 1.00 87.31 96 MET A C 1
ATOM 749 O O . MET A 1 96 ? -8.381 2.264 9.899 1.00 87.31 96 MET A O 1
ATOM 753 N N . GLN A 1 97 ? -6.220 1.892 10.405 1.00 88.06 97 GLN A N 1
ATOM 754 C CA . GLN A 1 97 ? -5.913 3.258 10.810 1.00 88.06 97 GLN A CA 1
ATOM 755 C C . GLN A 1 97 ? -4.576 3.680 10.213 1.00 88.06 97 GLN A C 1
ATOM 757 O O . GLN A 1 97 ? -3.677 2.862 10.025 1.00 88.06 97 GLN A O 1
ATOM 762 N N . GLY A 1 98 ? -4.443 4.966 9.925 1.00 89.00 98 GLY A N 1
ATOM 763 C CA . GLY A 1 98 ? -3.189 5.579 9.524 1.00 89.00 98 GLY A CA 1
ATOM 764 C C . GLY A 1 98 ? -3.103 7.017 9.994 1.00 89.00 98 GLY A C 1
ATOM 765 O O . GLY A 1 98 ? -4.090 7.593 10.445 1.00 89.00 98 GLY A O 1
ATOM 766 N N . LYS A 1 99 ? -1.907 7.586 9.871 1.00 90.62 99 LYS A N 1
ATOM 767 C CA . LYS A 1 99 ? -1.634 8.985 10.204 1.00 90.62 99 LYS A CA 1
ATOM 768 C C . LYS A 1 99 ? -1.362 9.787 8.946 1.00 90.62 99 LYS A C 1
ATOM 770 O O . LYS A 1 99 ? -0.796 9.250 7.988 1.00 90.62 99 LYS A O 1
ATOM 775 N N . GLN A 1 100 ? -1.741 11.055 8.965 1.00 90.44 100 GLN A N 1
ATOM 776 C CA . GLN A 1 100 ? -1.291 12.007 7.967 1.00 90.44 100 GLN A CA 1
ATOM 777 C C . GLN A 1 100 ? 0.180 12.338 8.217 1.00 90.44 100 GLN A C 1
ATOM 779 O O . GLN A 1 100 ? 0.585 12.644 9.335 1.00 90.44 100 GLN A O 1
ATOM 784 N N . MET A 1 101 ? 0.980 12.247 7.164 1.00 87.75 101 MET A N 1
ATOM 785 C CA . MET A 1 101 ? 2.372 12.666 7.126 1.00 87.75 101 MET A CA 1
ATOM 786 C C . MET A 1 101 ? 2.476 13.658 5.975 1.00 87.75 101 MET A C 1
ATOM 788 O O . MET A 1 101 ? 2.353 13.270 4.814 1.00 87.75 101 MET A O 1
ATOM 792 N N . GLU A 1 102 ? 2.628 14.939 6.309 1.00 86.75 102 GLU A N 1
ATOM 793 C CA . GLU A 1 102 ? 2.551 16.048 5.352 1.00 86.75 102 GLU A CA 1
ATOM 794 C C . GLU A 1 102 ? 1.225 16.028 4.566 1.00 86.75 102 GLU A C 1
ATOM 796 O O . GLU A 1 102 ? 0.171 16.377 5.097 1.00 86.75 102 GLU A O 1
ATOM 801 N N . THR A 1 103 ? 1.258 15.589 3.307 1.00 85.56 103 THR A N 1
ATOM 802 C CA . THR A 1 103 ? 0.115 15.572 2.381 1.00 85.56 103 THR A CA 1
ATOM 803 C C . THR A 1 103 ? -0.414 14.166 2.090 1.00 85.56 103 THR A C 1
ATOM 805 O O . THR A 1 103 ? -1.366 14.015 1.325 1.00 85.56 103 THR A O 1
ATOM 808 N N . VAL A 1 104 ? 0.174 13.121 2.686 1.00 89.19 104 VAL A N 1
ATOM 809 C CA . VAL A 1 104 ? -0.188 11.722 2.421 1.00 89.19 104 VAL A CA 1
ATOM 810 C C . VAL A 1 104 ? -0.560 10.976 3.695 1.00 89.19 104 VAL A C 1
ATOM 812 O O . VAL A 1 104 ? 0.013 11.191 4.759 1.00 89.19 104 VAL A O 1
ATOM 815 N N . TYR A 1 105 ? -1.496 10.037 3.586 1.00 91.50 105 TYR A N 1
ATOM 816 C CA . TYR A 1 105 ? -1.871 9.175 4.703 1.00 91.50 105 TYR A CA 1
ATOM 817 C C . TYR A 1 105 ? -1.126 7.840 4.653 1.00 91.50 105 TYR A C 1
ATOM 819 O O . TYR A 1 105 ? -1.134 7.137 3.641 1.00 91.50 105 TYR A O 1
ATOM 827 N N . VAL A 1 106 ? -0.517 7.454 5.774 1.00 89.88 106 VAL A N 1
ATOM 828 C CA . VAL A 1 106 ? 0.289 6.235 5.890 1.00 89.88 106 VAL A CA 1
ATOM 829 C C . VAL A 1 106 ? -0.416 5.222 6.795 1.00 89.88 106 VAL A C 1
ATOM 831 O O . VAL A 1 106 ? -0.524 5.420 8.002 1.00 89.88 106 VAL A O 1
ATOM 834 N N . MET A 1 107 ? -0.873 4.110 6.203 1.00 83.31 107 MET A N 1
ATOM 835 C CA . MET A 1 107 ? -1.602 3.012 6.878 1.00 83.31 107 MET A CA 1
ATOM 836 C C . MET A 1 107 ? -0.734 2.184 7.822 1.00 83.31 107 MET A C 1
ATOM 838 O O . MET A 1 107 ? -1.175 1.702 8.857 1.00 83.31 107 MET A O 1
ATOM 842 N N . SER A 1 108 ? 0.528 1.993 7.461 1.00 67.75 108 SER A N 1
ATOM 843 C CA . SER A 1 108 ? 1.489 1.305 8.303 1.00 67.75 108 SER A CA 1
ATOM 844 C C . SER A 1 108 ? 2.732 2.169 8.373 1.00 67.75 108 SER A C 1
ATOM 846 O O . SER A 1 108 ? 3.625 2.052 7.532 1.00 67.75 108 SER A O 1
ATOM 848 N N . ALA A 1 109 ? 2.820 3.028 9.385 1.00 49.34 109 ALA A N 1
ATOM 849 C CA . ALA A 1 109 ? 4.132 3.402 9.880 1.00 49.34 109 ALA A CA 1
ATOM 850 C C . ALA A 1 109 ? 4.728 2.106 10.438 1.00 49.34 109 ALA A C 1
ATOM 852 O O . ALA A 1 109 ? 4.469 1.690 11.564 1.00 49.34 109 ALA A O 1
ATOM 853 N N . GLN A 1 110 ? 5.383 1.328 9.585 1.00 46.78 110 GLN A N 1
ATOM 854 C CA . GLN A 1 110 ? 6.389 0.425 10.086 1.00 46.78 110 GLN A CA 1
ATOM 855 C C . GLN A 1 110 ? 7.375 1.336 10.813 1.00 46.78 110 GLN A C 1
ATOM 857 O O . GLN A 1 110 ? 8.041 2.147 10.177 1.00 46.78 110 GLN A O 1
ATOM 862 N N . GLU A 1 111 ? 7.530 1.140 12.115 1.00 43.59 111 GLU A N 1
ATOM 863 C CA . GLU A 1 111 ? 8.720 1.564 12.857 1.00 43.59 111 GLU A CA 1
ATOM 864 C C . GLU A 1 111 ? 10.005 0.922 12.280 1.00 43.59 111 GLU A C 1
ATOM 866 O O . GLU A 1 111 ? 11.069 1.014 12.867 1.00 43.59 111 GLU A O 1
ATOM 871 N N . ALA A 1 112 ? 9.959 0.297 11.095 1.00 39.75 112 ALA A N 1
ATOM 872 C CA . ALA A 1 112 ? 11.086 -0.325 10.421 1.00 39.75 112 ALA A CA 1
ATOM 873 C C . ALA A 1 112 ? 12.200 0.656 10.047 1.00 39.75 112 ALA A C 1
ATOM 875 O O . ALA A 1 112 ? 13.294 0.186 9.754 1.00 39.75 112 ALA A O 1
ATOM 876 N N . TYR A 1 113 ? 11.970 1.976 10.036 1.00 37.16 113 TYR A N 1
ATOM 877 C CA . TYR A 1 113 ? 13.094 2.907 9.893 1.00 37.16 113 TYR A CA 1
ATOM 878 C C . TYR A 1 113 ? 13.959 2.932 11.161 1.00 37.16 113 TYR A C 1
ATOM 880 O O . TYR A 1 113 ? 15.181 2.914 11.067 1.00 37.16 113 TYR A O 1
ATOM 888 N N . VAL A 1 114 ? 13.332 2.872 12.339 1.00 42.88 114 VAL A N 1
ATOM 889 C CA . VAL A 1 114 ? 14.031 2.810 13.631 1.00 42.88 114 VAL A CA 1
ATOM 890 C C . VAL A 1 114 ? 14.574 1.396 13.873 1.00 42.88 114 VAL A C 1
ATOM 892 O O . VAL A 1 114 ? 15.720 1.217 14.271 1.00 42.88 114 VAL A O 1
ATOM 895 N N . ASP A 1 115 ? 13.791 0.378 13.520 1.00 43.56 115 ASP A N 1
ATOM 896 C CA . ASP A 1 115 ? 14.078 -1.019 13.848 1.00 43.56 115 ASP A CA 1
ATOM 897 C C . ASP A 1 115 ? 15.121 -1.675 12.915 1.00 43.56 115 ASP A C 1
ATOM 899 O O . ASP A 1 115 ? 15.785 -2.636 13.295 1.00 43.56 115 ASP A O 1
ATOM 903 N N . LYS A 1 116 ? 15.316 -1.163 11.687 1.00 43.66 116 LYS A N 1
ATOM 904 C CA . LYS A 1 116 ? 16.421 -1.608 10.810 1.00 43.66 116 LYS A CA 1
ATOM 905 C C . LYS A 1 116 ? 17.742 -0.910 11.115 1.00 43.66 116 LYS A C 1
ATOM 907 O O . LYS A 1 116 ? 18.784 -1.529 10.926 1.00 43.66 116 LYS A O 1
ATOM 912 N N . ALA A 1 117 ? 17.702 0.340 11.578 1.00 48.75 117 ALA A N 1
ATOM 913 C CA . ALA A 1 117 ? 18.900 1.048 12.011 1.00 48.75 117 ALA A CA 1
ATOM 914 C C . ALA A 1 117 ? 19.451 0.444 13.312 1.00 48.75 117 ALA A C 1
ATOM 916 O O . ALA A 1 117 ? 20.647 0.201 13.390 1.00 48.75 117 ALA A O 1
ATOM 917 N N . GLY A 1 118 ? 18.581 0.108 14.274 1.00 52.16 118 GLY A N 1
ATOM 918 C CA . GLY A 1 118 ? 18.987 -0.428 15.580 1.00 52.16 118 GLY A CA 1
ATOM 919 C C . GLY A 1 118 ? 19.537 -1.863 15.577 1.00 52.16 118 GLY A C 1
ATOM 920 O O . GLY A 1 118 ? 20.303 -2.217 16.466 1.00 52.16 118 GLY A O 1
ATOM 921 N N . LYS A 1 119 ? 19.183 -2.704 14.594 1.00 54.53 119 LYS A N 1
ATOM 922 C CA . LYS A 1 119 ? 19.560 -4.137 14.588 1.00 54.53 119 LYS A CA 1
ATOM 923 C C . LYS A 1 119 ? 20.995 -4.431 14.147 1.00 54.53 119 LYS A C 1
ATOM 925 O O . LYS A 1 119 ? 21.464 -5.538 14.375 1.00 54.53 119 LYS A O 1
ATOM 930 N N . ASN A 1 120 ? 21.672 -3.467 13.526 1.00 55.03 120 ASN A N 1
ATOM 931 C CA . ASN A 1 120 ? 23.022 -3.637 12.976 1.00 55.03 120 ASN A C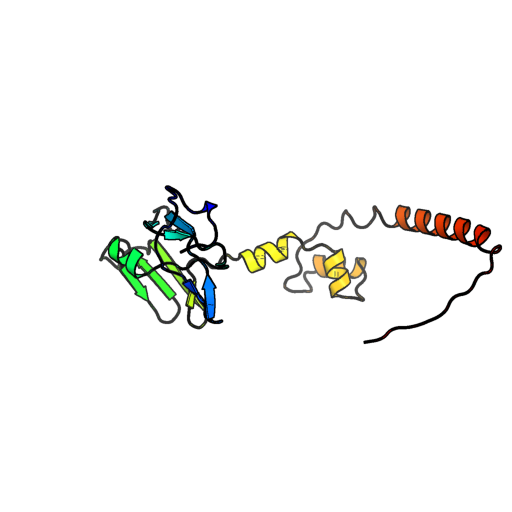A 1
ATOM 932 C C . ASN A 1 120 ? 24.037 -2.653 13.575 1.00 55.03 120 ASN A C 1
ATOM 934 O O . ASN A 1 120 ? 25.109 -2.441 13.009 1.00 55.03 120 ASN A O 1
ATOM 938 N N . GLU A 1 121 ? 23.700 -2.015 14.695 1.00 67.75 121 GLU A N 1
ATOM 939 C CA . GLU A 1 121 ? 24.635 -1.122 15.366 1.00 67.75 121 GLU A CA 1
ATOM 940 C C . GLU A 1 121 ? 25.684 -1.948 16.113 1.00 67.75 121 GLU A C 1
ATOM 942 O O . GLU A 1 121 ? 25.360 -2.712 17.016 1.00 67.75 121 GLU A O 1
ATOM 947 N N . THR A 1 122 ? 26.951 -1.806 15.728 1.00 75.75 122 THR A N 1
ATOM 948 C CA . THR A 1 122 ? 28.092 -2.389 16.441 1.00 75.75 122 THR A CA 1
ATOM 949 C C . THR A 1 122 ? 28.837 -1.304 17.199 1.00 75.75 122 THR A C 1
ATOM 951 O O . THR A 1 122 ? 28.726 -0.110 16.904 1.00 75.75 122 THR A O 1
ATOM 954 N N . ALA A 1 123 ? 29.619 -1.707 18.195 1.00 74.62 123 ALA A N 1
ATOM 955 C CA . ALA A 1 123 ? 30.431 -0.755 18.932 1.00 74.62 123 ALA A CA 1
ATOM 956 C C . ALA A 1 123 ? 31.494 -0.085 18.040 1.00 74.62 123 ALA A C 1
ATOM 958 O O . ALA A 1 123 ? 31.822 1.076 18.270 1.00 74.62 123 ALA A O 1
ATOM 959 N N . ASP A 1 124 ? 31.948 -0.758 16.979 1.00 77.25 124 ASP A N 1
ATOM 960 C CA . ASP A 1 124 ? 32.855 -0.194 15.971 1.00 77.25 124 ASP A CA 1
ATOM 961 C C . ASP A 1 124 ? 32.185 0.936 15.179 1.00 77.25 124 ASP A C 1
ATOM 963 O O . ASP A 1 124 ? 32.783 1.986 14.950 1.00 77.25 124 ASP A O 1
ATOM 967 N N . LEU A 1 125 ? 30.903 0.773 14.825 1.00 77.44 125 LEU A N 1
ATOM 968 C CA . LEU A 1 125 ? 30.123 1.811 14.149 1.00 77.44 125 LEU A CA 1
ATOM 969 C C . LEU A 1 125 ? 29.986 3.062 15.030 1.00 77.44 125 LEU A C 1
ATOM 971 O O . LEU A 1 125 ? 30.114 4.191 14.555 1.00 77.44 125 LEU A O 1
ATOM 975 N N . TRP A 1 126 ? 29.750 2.866 16.327 1.00 81.81 126 TRP A N 1
ATOM 976 C CA . TRP A 1 126 ? 29.682 3.958 17.295 1.00 81.81 126 TRP A CA 1
ATOM 977 C C . TRP A 1 126 ? 31.049 4.599 17.557 1.00 81.81 126 TRP A C 1
ATOM 979 O O . TRP A 1 126 ? 31.127 5.821 17.682 1.00 81.81 126 TRP A O 1
ATOM 989 N N . HIS A 1 127 ? 32.127 3.815 17.571 1.00 77.56 127 HIS A N 1
ATOM 990 C CA . HIS A 1 127 ? 33.495 4.323 17.662 1.00 77.56 127 HIS A CA 1
ATOM 991 C C . HIS A 1 127 ? 33.846 5.207 16.455 1.00 77.56 127 HIS A C 1
ATOM 993 O O . HIS A 1 127 ? 34.304 6.333 16.642 1.00 77.56 127 HIS A O 1
ATOM 999 N N . ALA A 1 128 ? 33.523 4.760 15.236 1.00 79.31 128 ALA A N 1
ATOM 1000 C CA . ALA A 1 128 ? 33.732 5.523 14.006 1.00 79.31 128 ALA A CA 1
ATOM 1001 C C . ALA A 1 128 ? 32.916 6.829 13.967 1.00 79.31 128 ALA A C 1
ATOM 1003 O O . ALA A 1 128 ? 33.452 7.875 13.611 1.00 79.31 128 ALA A O 1
ATOM 1004 N N . ARG A 1 129 ? 31.641 6.802 14.390 1.00 81.62 129 ARG A N 1
ATOM 1005 C CA . ARG A 1 129 ? 30.786 8.006 14.482 1.00 81.62 129 ARG A CA 1
ATOM 1006 C C . ARG A 1 129 ? 31.341 9.051 15.451 1.00 81.62 129 ARG A C 1
ATOM 1008 O O . ARG A 1 129 ? 31.160 10.243 15.231 1.00 81.62 129 ARG A O 1
ATOM 1015 N N . LEU A 1 130 ? 31.967 8.603 16.538 1.00 80.94 130 LEU A N 1
ATOM 1016 C CA . LEU A 1 130 ? 32.471 9.482 17.592 1.00 80.94 130 LEU A CA 1
ATOM 1017 C C . LEU A 1 130 ? 33.926 9.914 17.372 1.00 80.94 130 LEU A C 1
ATOM 1019 O O . LEU A 1 130 ? 34.352 10.862 18.029 1.00 80.94 130 LEU A O 1
ATOM 1023 N N . GLY A 1 131 ? 34.672 9.239 16.483 1.00 74.50 131 GLY A N 1
ATOM 1024 C CA . GLY A 1 131 ? 35.986 9.610 15.924 1.00 74.50 131 GLY A CA 1
ATOM 1025 C C . GLY A 1 131 ? 37.169 9.662 16.904 1.00 74.50 131 GLY A C 1
ATOM 1026 O O . GLY A 1 131 ? 38.301 9.372 16.535 1.00 74.50 131 GLY A O 1
ATOM 1027 N N . HIS A 1 132 ? 36.919 9.992 18.171 1.00 79.12 132 HIS A N 1
ATOM 1028 C CA . HIS A 1 132 ? 37.920 10.264 19.208 1.00 79.12 132 HIS A CA 1
ATOM 1029 C C . HIS A 1 132 ? 37.560 9.650 20.572 1.00 79.12 132 HIS A C 1
ATOM 1031 O O . HIS A 1 132 ? 38.267 9.835 21.566 1.00 79.12 132 HIS A O 1
ATOM 1037 N N . VAL A 1 133 ? 36.448 8.917 20.656 1.00 81.81 133 VAL A N 1
ATOM 1038 C CA . VAL A 1 133 ? 36.021 8.236 21.883 1.00 81.81 133 VAL A CA 1
ATOM 1039 C C . VAL A 1 133 ? 36.601 6.829 21.886 1.00 81.81 133 VAL A C 1
ATOM 1041 O O . VAL A 1 133 ? 36.200 5.998 21.081 1.00 81.81 133 VAL A O 1
ATOM 1044 N N . SER A 1 134 ? 37.525 6.539 22.806 1.00 83.56 134 SER A N 1
ATOM 1045 C CA . SER A 1 134 ? 38.064 5.182 22.957 1.00 83.56 134 SER A CA 1
ATOM 1046 C C . SER A 1 134 ? 36.961 4.172 23.288 1.00 83.56 134 SER A C 1
ATOM 1048 O O . SER A 1 134 ? 35.979 4.514 23.950 1.00 83.56 134 SER A O 1
ATOM 1050 N N . TYR A 1 135 ? 37.152 2.906 22.912 1.00 81.00 135 TYR A N 1
ATOM 1051 C CA . TYR A 1 135 ? 36.215 1.824 23.243 1.00 81.00 135 TYR A CA 1
ATOM 1052 C C . TYR A 1 135 ? 35.891 1.741 24.740 1.00 81.00 135 TYR A C 1
ATOM 1054 O O . TYR A 1 135 ? 34.749 1.501 25.128 1.00 81.00 135 TYR A O 1
ATOM 1062 N N . HIS A 1 136 ? 36.873 2.024 25.597 1.00 81.50 136 HIS A N 1
ATOM 1063 C CA . HIS A 1 136 ? 36.670 2.088 27.042 1.00 81.50 136 HIS A CA 1
ATOM 1064 C C . HIS A 1 136 ? 35.697 3.208 27.449 1.00 81.50 136 HIS A C 1
ATOM 1066 O O . HIS A 1 136 ? 34.776 2.979 28.233 1.00 81.50 136 HIS A O 1
ATOM 1072 N N . LYS A 1 137 ? 35.857 4.414 26.887 1.00 82.06 137 LYS A N 1
ATOM 1073 C CA . LYS A 1 137 ? 34.941 5.537 27.136 1.00 82.06 137 LYS A CA 1
ATOM 1074 C C . LYS A 1 137 ? 33.554 5.264 26.554 1.00 82.06 137 LYS A C 1
ATOM 1076 O O . LYS A 1 137 ? 32.567 5.552 27.225 1.00 82.06 137 LYS A O 1
ATOM 1081 N N . LEU A 1 138 ? 33.477 4.651 25.372 1.00 83.62 138 LEU A N 1
ATOM 1082 C CA . LEU A 1 138 ? 32.218 4.241 24.751 1.00 83.62 138 LEU A CA 1
ATOM 1083 C C . LEU A 1 138 ? 31.454 3.25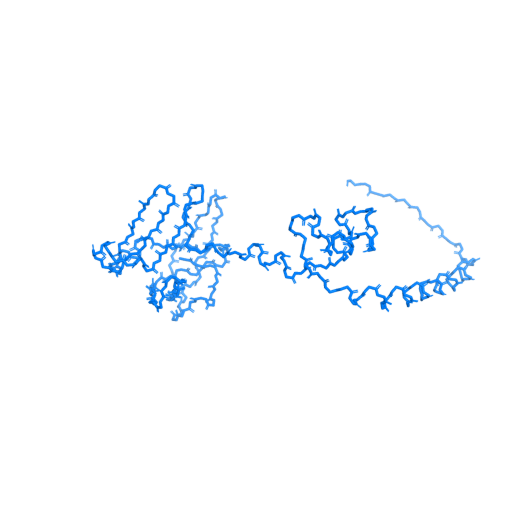0 25.645 1.00 83.62 138 LEU A C 1
ATOM 1085 O O . LEU A 1 138 ? 30.280 3.467 25.932 1.00 83.62 138 LEU A O 1
ATOM 1089 N N . LYS A 1 139 ? 32.140 2.240 26.197 1.00 82.62 139 LYS A N 1
ATOM 1090 C CA . LYS A 1 139 ? 31.563 1.292 27.164 1.00 82.62 139 LYS A CA 1
ATOM 1091 C C . LYS A 1 139 ? 31.001 1.997 28.402 1.00 82.62 139 LYS A C 1
ATOM 1093 O O . LYS A 1 139 ? 29.894 1.690 28.835 1.00 82.62 139 LYS A O 1
ATOM 1098 N N . ILE A 1 140 ? 31.733 2.963 28.962 1.00 82.88 140 ILE A N 1
ATOM 1099 C CA . ILE A 1 140 ? 31.259 3.749 30.113 1.00 82.88 140 ILE A CA 1
ATOM 1100 C C . ILE A 1 140 ? 30.016 4.571 29.743 1.00 82.88 140 ILE A C 1
ATOM 1102 O O . ILE A 1 140 ? 29.067 4.608 30.525 1.00 82.88 140 ILE A O 1
ATOM 1106 N N . MET A 1 141 ? 29.995 5.202 28.564 1.00 82.75 141 MET A N 1
ATOM 1107 C CA . MET A 1 141 ? 28.845 5.975 28.076 1.00 82.75 141 MET A CA 1
ATOM 1108 C C . MET A 1 141 ? 27.593 5.106 27.907 1.00 82.75 141 MET A C 1
ATOM 1110 O O . MET A 1 141 ? 26.507 5.548 28.282 1.00 82.75 141 MET A O 1
ATOM 1114 N N . MET A 1 142 ? 27.752 3.870 27.419 1.00 81.19 142 MET A N 1
ATOM 1115 C CA . MET A 1 142 ? 26.673 2.879 27.310 1.00 81.19 142 MET A CA 1
ATOM 1116 C C . MET A 1 142 ? 26.158 2.438 28.684 1.00 81.19 142 MET A C 1
ATOM 1118 O O . MET A 1 142 ? 24.956 2.473 28.937 1.00 81.19 142 MET A O 1
ATOM 1122 N N . MET A 1 143 ? 27.060 2.069 29.601 1.00 77.56 143 MET A N 1
ATOM 1123 C CA . MET A 1 143 ? 26.686 1.605 30.944 1.00 77.56 143 MET A CA 1
ATOM 1124 C C . MET A 1 143 ? 25.992 2.696 31.764 1.00 77.56 143 MET A C 1
ATOM 1126 O O . MET A 1 143 ? 25.072 2.414 32.525 1.00 77.56 143 MET A O 1
ATOM 1130 N N . LYS A 1 144 ? 26.422 3.951 31.606 1.00 81.69 144 LYS A N 1
ATOM 1131 C CA . LYS A 1 144 ? 25.864 5.102 32.327 1.00 81.69 144 LYS A CA 1
ATOM 1132 C C . LYS A 1 144 ? 24.709 5.785 31.588 1.00 81.69 144 LYS A C 1
ATOM 1134 O O . LYS A 1 144 ? 24.228 6.804 32.069 1.00 81.69 144 LYS A O 1
ATOM 1139 N N . SER A 1 145 ? 24.274 5.249 30.440 1.00 75.38 145 SER A N 1
ATOM 1140 C CA . SER A 1 145 ? 23.209 5.818 29.595 1.00 75.38 145 SER A CA 1
ATOM 1141 C C . SER A 1 145 ? 23.375 7.324 29.343 1.00 75.38 145 SER A C 1
ATOM 1143 O O . SER A 1 145 ? 22.418 8.092 29.407 1.00 75.38 145 SER A O 1
ATOM 1145 N N . ILE A 1 146 ? 24.612 7.761 29.082 1.00 80.19 146 ILE A N 1
ATOM 1146 C CA . ILE A 1 146 ? 24.954 9.191 28.961 1.00 80.19 146 ILE A CA 1
ATOM 1147 C C . ILE A 1 146 ? 24.325 9.808 27.703 1.00 80.19 146 ILE A C 1
ATOM 1149 O O . ILE A 1 146 ? 24.017 10.997 27.678 1.00 80.19 146 ILE A O 1
ATOM 1153 N N . LEU A 1 147 ? 24.111 9.001 26.660 1.00 71.94 147 LEU A N 1
ATOM 1154 C CA . LEU A 1 147 ? 23.556 9.433 25.381 1.00 71.94 147 LEU A CA 1
ATOM 1155 C C . LEU A 1 147 ? 22.180 8.805 25.156 1.00 71.94 147 LEU A C 1
ATOM 1157 O O . LEU A 1 147 ? 22.026 7.583 25.181 1.00 71.94 147 LEU A O 1
ATOM 1161 N N . LYS A 1 148 ? 21.179 9.646 24.876 1.00 65.69 148 LYS A N 1
ATOM 1162 C CA . LYS A 1 148 ? 19.875 9.173 24.402 1.00 65.69 148 LYS A CA 1
ATOM 1163 C C . LYS A 1 148 ? 20.049 8.547 23.016 1.00 65.69 148 LYS A C 1
ATOM 1165 O O . LYS A 1 148 ? 20.567 9.198 22.115 1.00 65.69 148 LYS A O 1
ATOM 1170 N N . GLY A 1 149 ? 19.592 7.307 22.855 1.00 66.06 149 GLY A N 1
ATOM 1171 C CA . GL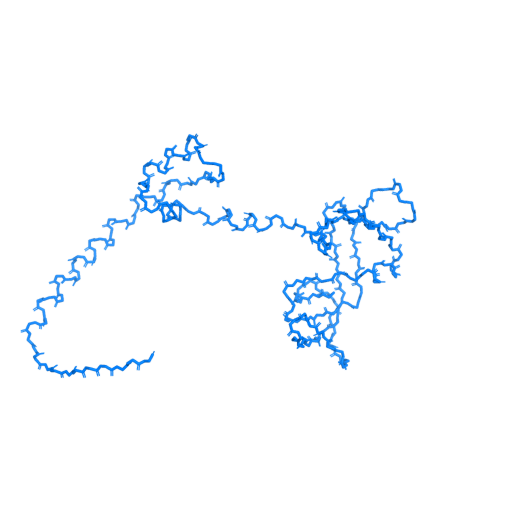Y A 1 149 ? 19.624 6.586 21.577 1.00 66.06 149 GLY A CA 1
ATOM 1172 C C . GLY A 1 149 ? 20.833 5.672 21.360 1.00 66.06 149 GLY A C 1
ATOM 1173 O O . GLY A 1 149 ? 20.912 5.057 20.305 1.00 66.06 149 GLY A O 1
ATOM 1174 N N . LEU A 1 150 ? 21.743 5.543 22.332 1.00 71.44 150 LEU A N 1
ATOM 1175 C CA . LEU A 1 150 ? 22.831 4.559 22.287 1.00 71.44 150 LEU A CA 1
ATOM 1176 C C . LEU A 1 150 ? 22.313 3.185 22.775 1.00 71.44 150 LEU A C 1
ATOM 1178 O O . LEU A 1 150 ? 21.923 3.087 23.943 1.00 71.44 150 LEU A O 1
ATOM 1182 N N . PRO A 1 151 ? 22.268 2.132 21.935 1.00 69.25 151 PRO A N 1
ATOM 1183 C CA . PRO A 1 151 ? 21.791 0.813 22.353 1.00 69.25 151 PRO A CA 1
ATOM 1184 C C . PRO A 1 151 ? 22.797 0.090 23.261 1.00 69.25 151 PRO A C 1
ATOM 1186 O O . PRO A 1 151 ? 23.994 0.377 23.262 1.00 69.25 151 PRO A O 1
ATOM 1189 N N . GLN A 1 152 ? 22.315 -0.896 24.022 1.00 67.12 152 GLN A N 1
ATOM 1190 C CA . GLN A 1 152 ? 23.172 -1.821 24.769 1.00 67.12 152 GLN A CA 1
ATOM 1191 C C . GLN A 1 152 ? 23.716 -2.881 23.797 1.00 67.12 152 GLN A C 1
ATOM 1193 O O . GLN A 1 152 ? 22.965 -3.728 23.320 1.00 67.12 152 GLN A O 1
ATOM 1198 N N . LEU A 1 153 ? 25.008 -2.807 23.478 1.00 69.19 153 LEU A N 1
ATOM 1199 C CA . LEU A 1 153 ? 25.703 -3.699 22.541 1.00 69.19 153 LEU A CA 1
ATOM 1200 C C . LEU A 1 153 ? 26.611 -4.673 23.300 1.00 69.19 153 LEU A C 1
ATOM 1202 O O . LEU A 1 153 ? 27.198 -4.304 24.319 1.00 69.19 153 LEU A O 1
ATOM 1206 N N . ASP A 1 154 ? 26.744 -5.906 22.805 1.00 58.72 154 ASP A N 1
ATOM 1207 C CA . ASP A 1 154 ? 27.608 -6.913 23.427 1.00 58.72 154 ASP A CA 1
ATOM 1208 C C . ASP A 1 154 ? 29.091 -6.584 23.182 1.00 58.72 154 ASP A C 1
ATOM 1210 O O . ASP A 1 154 ? 29.582 -6.552 22.054 1.00 58.72 154 ASP A O 1
ATOM 1214 N N . VAL A 1 155 ? 29.815 -6.321 24.269 1.00 54.47 155 VAL A N 1
ATOM 1215 C CA . VAL A 1 155 ? 31.218 -5.875 24.271 1.00 54.47 155 VAL A CA 1
ATOM 1216 C C . VAL A 1 155 ? 32.193 -7.058 24.104 1.00 54.47 155 VAL A C 1
ATOM 1218 O O . VAL A 1 155 ? 33.408 -6.868 24.048 1.00 54.47 155 VAL A O 1
ATOM 1221 N N . ARG A 1 156 ? 31.696 -8.301 24.020 1.00 47.66 156 ARG A N 1
ATOM 1222 C CA . ARG A 1 156 ? 32.525 -9.523 24.011 1.00 47.66 156 ARG A CA 1
ATOM 1223 C C . ARG A 1 156 ? 33.354 -9.755 22.741 1.00 47.66 156 ARG A C 1
ATOM 1225 O O . ARG A 1 156 ? 34.278 -10.558 22.790 1.00 47.66 156 ARG A O 1
ATOM 1232 N N . ALA A 1 157 ? 33.114 -9.030 21.648 1.00 48.34 157 ALA A N 1
ATOM 1233 C CA . ALA A 1 157 ? 33.877 -9.181 20.401 1.00 48.34 157 ALA A CA 1
ATOM 1234 C C . ALA A 1 157 ? 35.117 -8.263 20.271 1.00 48.34 157 ALA A C 1
ATOM 1236 O O . ALA A 1 157 ? 35.819 -8.328 19.268 1.00 48.34 157 ALA A O 1
ATOM 1237 N N . MET A 1 158 ? 35.433 -7.424 21.267 1.00 49.28 158 MET A N 1
ATOM 1238 C CA . MET A 1 158 ? 36.488 -6.395 21.142 1.00 49.28 158 MET A CA 1
ATOM 1239 C C . MET A 1 158 ? 37.937 -6.859 21.364 1.00 49.28 158 MET A C 1
ATOM 1241 O O . MET A 1 158 ? 38.850 -6.053 21.210 1.00 49.28 158 MET A O 1
ATOM 1245 N N . ALA A 1 159 ? 38.182 -8.116 21.744 1.00 42.56 159 ALA A N 1
ATOM 1246 C CA . ALA A 1 159 ? 39.531 -8.588 22.096 1.00 42.56 159 ALA A CA 1
ATOM 1247 C C . ALA A 1 159 ? 40.085 -9.697 21.178 1.00 42.56 159 ALA A C 1
ATOM 1249 O O . ALA A 1 159 ? 41.156 -10.227 21.452 1.00 42.56 159 ALA A O 1
ATOM 1250 N N . GLY A 1 160 ? 39.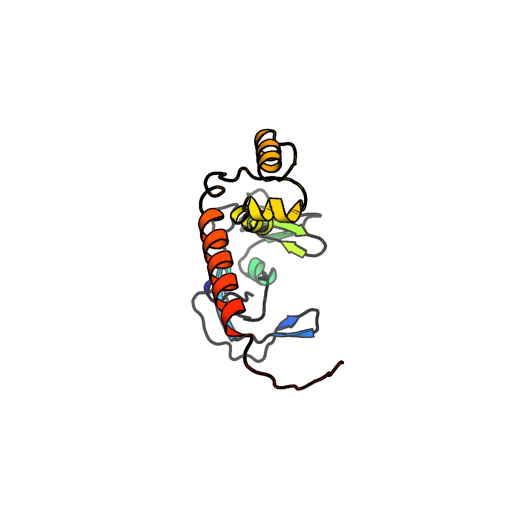367 -10.076 20.113 1.00 39.38 160 GLY A N 1
ATOM 1251 C CA . GLY A 1 160 ? 39.658 -11.312 19.375 1.00 39.38 160 GLY A CA 1
ATOM 1252 C C . GLY A 1 160 ? 40.537 -11.198 18.128 1.00 39.38 160 GLY A C 1
ATOM 1253 O O . GLY A 1 160 ? 41.277 -12.135 17.854 1.00 39.38 160 GLY A O 1
ATOM 1254 N N . ASN A 1 161 ? 40.483 -10.092 17.376 1.00 40.53 161 ASN A N 1
ATOM 1255 C CA . ASN A 1 161 ? 41.028 -10.088 16.005 1.00 40.53 161 ASN A CA 1
ATOM 1256 C C . ASN A 1 161 ? 42.129 -9.055 15.723 1.00 40.53 161 ASN A C 1
ATOM 1258 O O . ASN A 1 161 ? 42.790 -9.153 14.697 1.00 40.53 161 ASN A O 1
ATOM 1262 N N . VAL A 1 162 ? 42.414 -8.123 16.639 1.00 43.97 162 VAL A N 1
ATOM 1263 C CA . VAL A 1 162 ? 43.444 -7.091 16.393 1.00 43.97 162 VAL A CA 1
ATOM 1264 C C . VAL A 1 162 ? 44.871 -7.653 16.494 1.00 43.97 162 VAL A C 1
ATOM 1266 O O . VAL A 1 162 ? 45.796 -7.083 15.930 1.00 43.97 162 VAL A O 1
ATOM 1269 N N . SER A 1 163 ? 45.083 -8.794 17.157 1.00 42.44 163 SER A N 1
ATOM 1270 C CA . SER A 1 163 ? 46.427 -9.360 17.347 1.00 42.44 163 SER A CA 1
ATOM 1271 C C . SER A 1 163 ? 46.925 -10.250 16.203 1.00 42.44 163 SER A C 1
ATOM 1273 O O . SER A 1 163 ? 48.130 -10.455 16.112 1.00 42.44 163 SER A O 1
ATOM 1275 N N . LYS A 1 164 ? 46.055 -10.765 15.319 1.00 37.31 164 LYS A N 1
ATOM 1276 C CA . LYS A 1 164 ? 46.490 -11.602 14.181 1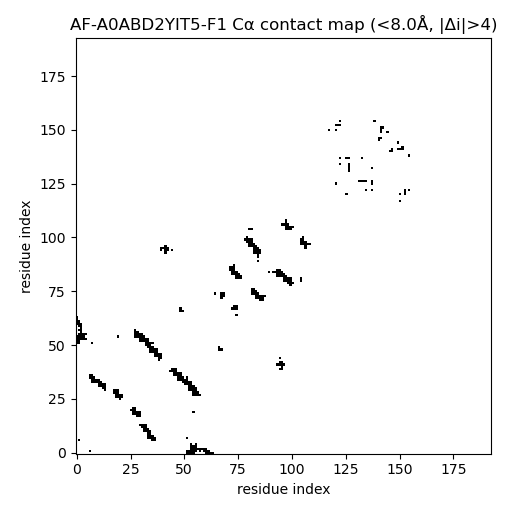.00 37.31 164 LYS A CA 1
ATOM 1277 C C . LYS A 1 164 ? 46.778 -10.796 12.916 1.00 37.31 164 LYS A C 1
ATOM 1279 O O . LYS A 1 164 ? 47.798 -11.031 12.279 1.00 37.31 164 LYS A O 1
ATOM 1284 N N . GLU A 1 165 ? 45.949 -9.803 12.598 1.00 41.72 165 GLU A N 1
ATOM 1285 C CA . GLU A 1 165 ? 46.133 -8.988 11.387 1.00 41.72 165 GLU A CA 1
ATOM 1286 C C . GLU A 1 165 ? 47.335 -8.033 11.495 1.00 41.72 165 GLU A C 1
ATOM 1288 O O . GLU A 1 165 ? 48.026 -7.812 10.505 1.00 41.72 165 GLU A O 1
ATOM 1293 N N . PHE A 1 166 ? 47.665 -7.541 12.698 1.00 39.12 166 PHE A N 1
ATOM 1294 C CA . PHE A 1 166 ? 48.849 -6.691 12.909 1.00 39.12 166 PHE A CA 1
ATOM 1295 C C . PHE A 1 166 ? 50.182 -7.452 12.838 1.00 39.12 166 PHE A C 1
ATOM 1297 O O . PHE A 1 166 ? 51.203 -6.846 12.524 1.00 39.12 166 PHE A O 1
ATOM 1304 N N . ILE A 1 167 ? 50.192 -8.758 13.129 1.00 42.81 167 ILE A N 1
ATOM 1305 C CA . ILE A 1 167 ? 51.406 -9.583 13.021 1.00 42.81 167 ILE A CA 1
ATOM 1306 C C . ILE A 1 167 ? 51.597 -10.035 11.566 1.00 42.81 167 ILE A C 1
ATOM 1308 O O . ILE A 1 167 ? 52.686 -9.885 11.026 1.00 42.81 167 ILE A O 1
ATOM 1312 N N . GLU A 1 168 ? 50.532 -10.473 10.882 1.00 44.75 168 GLU A N 1
ATOM 1313 C CA . GLU A 1 168 ? 50.629 -10.916 9.481 1.00 44.75 168 GLU A CA 1
ATOM 1314 C C . GLU A 1 168 ? 50.916 -9.786 8.475 1.00 44.75 168 GLU A C 1
ATOM 1316 O O . GLU A 1 168 ? 51.518 -10.045 7.433 1.00 44.75 168 GLU A O 1
ATOM 1321 N N . ALA A 1 169 ? 50.510 -8.542 8.755 1.00 43.84 169 ALA A N 1
ATOM 1322 C CA . ALA A 1 169 ? 50.835 -7.399 7.896 1.00 43.84 169 ALA A CA 1
ATOM 1323 C C . ALA A 1 169 ? 52.315 -6.986 8.007 1.00 43.84 169 ALA A C 1
ATOM 1325 O O . ALA A 1 169 ? 52.942 -6.652 7.006 1.00 43.84 169 ALA A O 1
ATOM 1326 N N . ASN A 1 170 ? 52.892 -7.082 9.209 1.00 41.16 170 ASN A N 1
ATOM 1327 C CA . ASN A 1 170 ? 54.250 -6.614 9.492 1.00 41.16 170 ASN A CA 1
ATOM 1328 C C . ASN A 1 170 ? 55.345 -7.619 9.076 1.00 41.16 170 ASN A C 1
ATOM 1330 O O . ASN A 1 170 ? 56.509 -7.240 8.933 1.00 41.16 170 ASN A O 1
ATOM 1334 N N . ASP A 1 171 ? 54.977 -8.892 8.892 1.00 40.94 171 ASP A N 1
ATOM 1335 C CA . ASP A 1 171 ? 55.865 -9.924 8.345 1.00 40.94 171 ASP A CA 1
ATOM 1336 C C . ASP A 1 171 ? 55.846 -9.943 6.802 1.00 40.94 171 ASP A C 1
ATOM 1338 O O . ASP A 1 171 ? 56.869 -10.242 6.193 1.00 40.94 171 ASP A O 1
ATOM 1342 N N . ARG A 1 172 ? 54.742 -9.536 6.143 1.00 46.38 172 ARG A N 1
ATOM 1343 C CA . ARG A 1 172 ? 54.700 -9.400 4.669 1.00 46.38 172 ARG A CA 1
ATOM 1344 C C . ARG A 1 172 ? 55.438 -8.165 4.152 1.00 46.38 172 ARG A C 1
ATOM 1346 O O . ARG A 1 172 ? 56.134 -8.277 3.149 1.00 46.38 172 ARG A O 1
ATOM 1353 N N . GLU A 1 173 ? 55.352 -7.025 4.842 1.00 49.53 173 GLU A N 1
ATOM 1354 C CA . GLU A 1 173 ? 56.088 -5.810 4.441 1.00 49.53 173 GLU A CA 1
ATOM 1355 C C . GLU A 1 173 ? 57.614 -5.981 4.554 1.00 49.53 173 GLU A C 1
ATOM 1357 O O . GLU A 1 173 ? 58.365 -5.363 3.806 1.00 49.53 173 GLU A O 1
ATOM 1362 N N . ARG A 1 174 ? 58.096 -6.872 5.432 1.00 43.12 174 ARG A N 1
ATOM 1363 C CA . ARG A 1 174 ? 59.537 -7.103 5.625 1.00 43.12 174 ARG A CA 1
ATOM 1364 C C . ARG A 1 174 ? 60.179 -7.999 4.562 1.00 43.12 174 ARG A C 1
ATOM 1366 O O . ARG A 1 174 ? 61.378 -7.876 4.317 1.00 43.12 174 ARG A O 1
ATOM 1373 N N . ASP A 1 175 ? 59.393 -8.872 3.935 1.00 42.19 175 ASP A N 1
ATOM 1374 C CA . ASP A 1 175 ? 59.864 -9.787 2.888 1.00 42.19 175 ASP A CA 1
ATOM 1375 C C . ASP A 1 175 ? 59.780 -9.174 1.475 1.00 42.19 175 ASP A C 1
ATOM 1377 O O . ASP A 1 175 ? 60.534 -9.585 0.584 1.00 42.19 175 ASP A O 1
ATOM 1381 N N . GLU A 1 176 ? 58.913 -8.177 1.255 1.00 47.72 176 GLU A N 1
ATOM 1382 C CA . GLU A 1 176 ? 58.809 -7.460 -0.028 1.00 47.72 176 GLU A CA 1
ATOM 1383 C C . GLU A 1 176 ? 59.917 -6.401 -0.201 1.00 47.72 176 GLU A C 1
ATOM 1385 O O . GLU A 1 176 ? 60.515 -6.324 -1.278 1.00 47.72 176 GLU A O 1
ATOM 1390 N N . ASP A 1 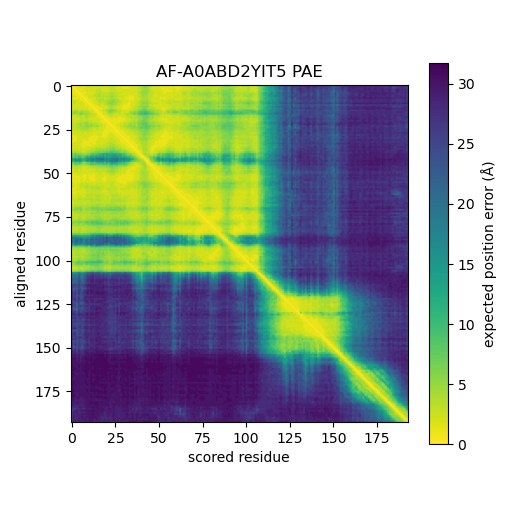177 ? 60.317 -5.706 0.871 1.00 40.75 177 ASP A N 1
ATOM 1391 C CA . ASP A 1 177 ? 61.382 -4.686 0.828 1.00 40.75 177 ASP A CA 1
ATOM 1392 C C . ASP A 1 177 ? 62.788 -5.258 0.536 1.00 40.75 177 ASP A C 1
ATOM 1394 O O . ASP A 1 177 ? 63.647 -4.568 -0.012 1.00 40.75 177 ASP A O 1
ATOM 1398 N N . ILE A 1 178 ? 63.047 -6.541 0.830 1.00 41.56 178 ILE A N 1
ATOM 1399 C CA . ILE A 1 178 ? 64.353 -7.181 0.551 1.00 41.56 178 ILE A CA 1
ATOM 1400 C C . ILE A 1 178 ? 64.475 -7.619 -0.923 1.00 41.56 178 ILE A C 1
ATOM 1402 O O . ILE A 1 178 ? 65.580 -7.865 -1.419 1.00 41.56 178 ILE A O 1
ATOM 1406 N N . ARG A 1 179 ? 63.364 -7.709 -1.667 1.00 43.06 179 ARG A N 1
ATOM 1407 C CA . ARG A 1 179 ? 63.359 -8.210 -3.054 1.00 43.06 179 ARG A CA 1
ATOM 1408 C C . ARG A 1 179 ? 63.326 -7.130 -4.131 1.00 43.06 179 ARG A C 1
ATOM 1410 O O . ARG A 1 179 ? 63.702 -7.440 -5.262 1.00 43.06 179 ARG A O 1
ATOM 1417 N N . GLU A 1 180 ? 62.957 -5.892 -3.814 1.00 41.62 180 GLU A N 1
ATOM 1418 C CA . GLU A 1 180 ? 62.763 -4.848 -4.832 1.00 41.62 180 GLU A CA 1
ATOM 1419 C C . GLU A 1 180 ? 63.974 -3.920 -5.069 1.00 41.62 180 GLU A C 1
ATOM 1421 O O . GLU A 1 180 ? 63.944 -3.069 -5.956 1.00 41.62 180 GLU A O 1
ATOM 1426 N N . GLU A 1 181 ? 65.111 -4.147 -4.397 1.00 38.56 181 GLU A N 1
ATOM 1427 C CA . GLU A 1 181 ? 66.354 -3.379 -4.618 1.00 38.56 181 GLU A CA 1
ATOM 1428 C C . GLU A 1 181 ? 67.165 -3.817 -5.866 1.00 38.56 181 GLU A C 1
ATOM 1430 O O . GLU A 1 181 ? 68.319 -3.426 -6.060 1.00 38.56 181 GLU A O 1
ATOM 1435 N N . LYS A 1 182 ? 66.586 -4.626 -6.766 1.00 38.09 182 LYS A N 1
ATOM 1436 C CA . LYS A 1 182 ? 67.225 -5.018 -8.037 1.00 38.09 182 LYS A CA 1
ATOM 1437 C C . LYS A 1 182 ? 66.253 -5.000 -9.216 1.00 38.09 182 LYS A C 1
ATOM 1439 O O . LYS A 1 182 ? 65.766 -6.043 -9.638 1.00 38.09 182 LYS A O 1
ATOM 1444 N N . GLY A 1 183 ? 66.056 -3.834 -9.831 1.00 30.53 183 GLY A N 1
ATOM 1445 C CA . GLY A 1 183 ? 65.425 -3.780 -11.155 1.00 30.53 183 GLY A CA 1
ATOM 1446 C C . GLY A 1 183 ? 64.899 -2.417 -11.581 1.00 30.53 183 GLY A C 1
ATOM 1447 O O . GLY A 1 183 ? 63.704 -2.166 -11.539 1.00 30.53 183 GLY A O 1
ATOM 1448 N N . SER A 1 184 ? 65.776 -1.541 -12.069 1.00 31.73 184 SER A N 1
ATOM 1449 C CA . SER A 1 184 ? 65.385 -0.294 -12.732 1.00 31.73 184 SER A CA 1
ATOM 1450 C C . SER A 1 184 ? 64.506 -0.533 -13.973 1.00 31.73 184 SER A C 1
ATOM 1452 O O . SER A 1 184 ? 64.967 -1.180 -14.913 1.00 31.73 184 SER A O 1
ATOM 1454 N N . LYS A 1 185 ? 63.333 0.114 -14.074 1.00 29.50 185 LYS A N 1
ATOM 1455 C CA . LYS A 1 185 ? 62.870 0.748 -15.329 1.00 29.50 185 LYS A CA 1
ATOM 1456 C C . LYS A 1 185 ? 61.695 1.714 -15.115 1.00 29.50 185 LYS A C 1
ATOM 1458 O O . LYS A 1 185 ? 60.668 1.372 -14.551 1.00 29.50 185 LYS A O 1
ATOM 1463 N N . TRP A 1 186 ? 61.887 2.925 -15.625 1.00 26.83 186 TRP A N 1
ATOM 1464 C CA . TRP A 1 186 ? 60.946 4.038 -15.769 1.00 26.83 186 TRP A CA 1
ATOM 1465 C C . TRP A 1 186 ? 59.618 3.668 -16.456 1.00 26.83 186 TRP A C 1
ATOM 1467 O O . TRP A 1 186 ? 59.645 2.821 -17.340 1.00 26.83 186 TRP A O 1
ATOM 1477 N N . VAL A 1 187 ? 58.520 4.395 -16.171 1.00 30.69 187 VAL A N 1
ATOM 1478 C CA . VAL A 1 187 ? 57.845 5.358 -17.088 1.00 30.69 187 VAL A CA 1
ATOM 1479 C C . VAL A 1 187 ? 56.801 6.204 -16.322 1.00 30.69 187 VAL A C 1
ATOM 1481 O O . VAL A 1 187 ? 56.150 5.755 -15.387 1.00 30.69 187 VAL A O 1
ATOM 1484 N N . ARG A 1 188 ? 56.711 7.475 -16.732 1.00 27.70 188 ARG A N 1
ATOM 1485 C CA . ARG A 1 188 ? 55.958 8.620 -16.200 1.00 27.70 188 ARG A CA 1
ATOM 1486 C C . ARG A 1 188 ? 54.514 8.764 -16.746 1.00 27.70 188 ARG A C 1
ATOM 1488 O O . ARG A 1 188 ? 54.279 8.486 -17.911 1.00 27.70 188 ARG A O 1
ATOM 1495 N N . PHE A 1 189 ? 53.694 9.442 -15.927 1.00 28.52 189 PHE A N 1
ATOM 1496 C CA . PHE A 1 189 ? 52.781 10.584 -16.201 1.00 28.52 189 PHE A CA 1
ATOM 1497 C C . PHE A 1 189 ? 51.344 10.434 -16.774 1.00 28.52 189 PHE A C 1
ATOM 1499 O O . PHE A 1 189 ? 51.141 10.088 -17.927 1.00 28.52 189 PHE A O 1
ATOM 1506 N N . LEU A 1 190 ? 50.421 10.959 -15.940 1.00 29.19 190 LEU A N 1
ATOM 1507 C CA . LEU A 1 190 ? 49.304 11.917 -16.137 1.00 29.19 190 LEU A CA 1
ATOM 1508 C C . LEU A 1 190 ? 48.097 11.628 -17.048 1.00 29.19 190 LEU A C 1
ATOM 1510 O O . LEU A 1 190 ? 48.217 11.361 -18.235 1.00 29.19 190 LEU A O 1
ATOM 1514 N N . GLY A 1 191 ? 46.923 11.979 -16.502 1.00 26.69 191 GLY A N 1
ATOM 1515 C CA . GLY A 1 191 ? 45.740 12.386 -17.263 1.00 26.69 191 GLY A CA 1
ATOM 1516 C C . GLY A 1 191 ? 44.562 12.770 -16.364 1.00 26.69 191 GLY A C 1
ATOM 1517 O O . GLY A 1 191 ? 43.796 11.907 -15.958 1.00 26.69 191 GLY A O 1
ATOM 1518 N N . LYS A 1 192 ? 44.439 14.067 -16.049 1.00 32.84 192 LYS A N 1
ATOM 1519 C CA . LYS A 1 192 ? 43.234 14.701 -15.484 1.00 32.84 192 LYS A CA 1
ATOM 1520 C C . LYS A 1 192 ? 42.075 14.639 -16.489 1.00 32.84 192 LYS A C 1
ATOM 1522 O O . LYS A 1 192 ? 42.340 14.844 -17.668 1.00 32.84 192 LYS A O 1
ATOM 1527 N N . TYR A 1 193 ? 40.842 14.525 -15.995 1.00 40.03 193 TYR A N 1
ATOM 1528 C CA . TYR A 1 193 ? 39.800 15.559 -16.116 1.00 40.03 193 TYR A CA 1
ATOM 1529 C C . TYR A 1 193 ? 38.937 15.538 -14.856 1.00 40.03 193 TYR A C 1
ATOM 1531 O O . TYR A 1 193 ? 38.667 14.422 -14.363 1.00 40.03 193 TYR A O 1
#

Foldseek 3Di:
DDLDPVQFDPKDFDPDPDWDQDPVRDTFDFGIFGKGWDCAPQDRDIDIFGRDTHTNPDPDDDDDPVRLVVQQWDWDDDPFKIFIPNHPPPVDDGRFMFTDDPPDTDRDPPPCVVVVVVPPDDLVNVCVVVVPQDSVNSVVCAVVVVDPPDDDHDPVVPPPPPVPVVVVVVVVVVVVVVPPPDDDDDDDDDDDD

Mean predicted aligned error: 17.72 Å

Secondary structure (DSSP, 8-state):
-BS-GGG-EEEEE--S--EEE-TT--EEEP-EEEEEEE--TT-S--EEEEEEEE-TT-SS----HHHHHHTT-EEEE-SSEEEEESSS-TTS--SEEEEEETTEEES---THHHHHHHTT--HHHHHHHHSS--HHHHHHHHHTT-STT-----GGGTTSSHHHHHHHHHHHHHHHTTTSSS-----------

pLDDT: mean 73.98, std 21.67, range [26.69, 97.94]

Nearest PDB structures (foldseek):
  8ka1-assembly4_G  TM=4.661E-01  e=9.044E+00  Vibrio vulnificus
  2zf4-assembly2_D  TM=2.254E-01  e=5.244E+00  Chromobacterium violaceum
  2zf3-assembly2_D  TM=2.097E-01  e=5.244E+00  Chromobacterium violaceum
  3bw1-assembly1_A  TM=2.246E-01  e=9.044E+00  Saccharomyces cerevisiae

Organism: NCBI:txid153742

Sequence (193 aa):
MTGDKRKLTNLTEYKGARVVVTTDNSRLPITHIGNATILPRCNSHQVELQHVYHVPGMKKNLLSVSQLTAFGNFVLFGPDEVRVYQNKKIAGTP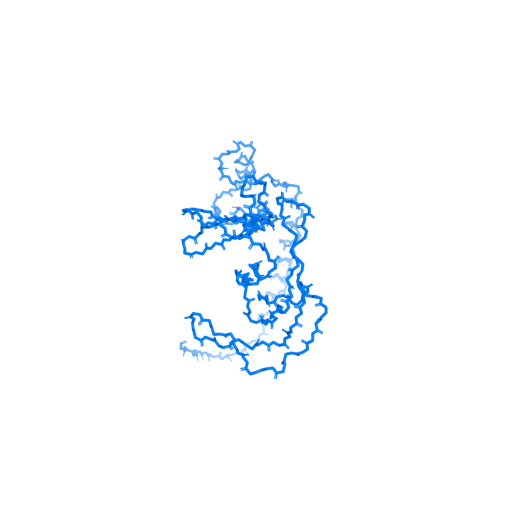IMQGKQMETVYVMSAQEAYVDKAGKNETADLWHARLGHVSYHKLKIMMMKSILKGLPQLDVRAMAGNVSKEFIEANDRERDEDIREEKGSKWVRFLGKY